Protein AF-C5DH75-F1 (afdb_monomer_lite)

Radius of gyration: 37.85 Å; chains: 1; bounding box: 83×48×100 Å

Structure (mmCIF, N/CA/C/O backbone):
data_AF-C5DH75-F1
#
_entry.id   AF-C5DH75-F1
#
loop_
_atom_site.group_PDB
_atom_site.id
_atom_site.type_symbol
_atom_site.label_atom_id
_atom_site.label_alt_id
_atom_site.label_comp_id
_atom_site.label_asym_id
_atom_site.label_entity_id
_atom_site.label_seq_id
_atom_site.pdbx_PDB_ins_code
_atom_site.Cartn_x
_atom_site.Cartn_y
_atom_site.Cartn_z
_atom_site.occupancy
_atom_site.B_iso_or_equiv
_atom_site.auth_seq_id
_atom_site.auth_comp_id
_atom_site.auth_asym_id
_atom_site.auth_atom_id
_atom_site.pdbx_PDB_model_num
ATOM 1 N N . MET A 1 1 ? 4.289 -14.983 25.975 1.00 60.94 1 MET A N 1
ATOM 2 C CA . MET A 1 1 ? 3.016 -14.342 26.390 1.00 60.94 1 MET A CA 1
ATOM 3 C C . MET A 1 1 ? 2.528 -13.336 25.358 1.00 60.94 1 MET A C 1
ATOM 5 O O . MET A 1 1 ? 1.334 -13.314 25.105 1.00 60.94 1 MET A O 1
ATOM 9 N N . GLU A 1 2 ? 3.420 -12.570 24.725 1.00 74.69 2 GLU A N 1
ATOM 10 C CA . GLU A 1 2 ? 3.055 -11.597 23.682 1.00 74.69 2 GLU A CA 1
ATOM 11 C C . GLU A 1 2 ? 2.407 -12.233 22.441 1.00 74.69 2 GLU A C 1
ATOM 13 O O . GLU A 1 2 ? 1.373 -11.744 22.007 1.00 74.69 2 GLU A O 1
ATOM 18 N N . SER A 1 3 ? 2.890 -13.384 21.958 1.00 81.88 3 SER A N 1
ATOM 19 C CA . SER A 1 3 ? 2.272 -14.085 20.813 1.00 81.88 3 SER A CA 1
ATOM 20 C C . SER A 1 3 ? 0.825 -14.516 21.083 1.00 81.88 3 SER A C 1
ATOM 22 O O . SER A 1 3 ? -0.046 -14.368 20.239 1.00 81.88 3 SER A O 1
ATOM 24 N N . ARG A 1 4 ? 0.528 -14.965 22.311 1.00 89.88 4 ARG A N 1
ATOM 25 C CA . ARG A 1 4 ? -0.840 -15.336 22.709 1.00 89.88 4 ARG A CA 1
ATOM 26 C C . ARG A 1 4 ? -1.762 -14.118 22.814 1.00 89.88 4 ARG A C 1
ATOM 28 O O . ARG A 1 4 ? -2.959 -14.245 22.580 1.00 89.88 4 ARG A O 1
ATOM 35 N N . LEU A 1 5 ? -1.223 -12.958 23.199 1.00 86.69 5 LEU A N 1
ATOM 36 C CA . LEU A 1 5 ? -1.972 -11.701 23.189 1.00 86.69 5 LEU A CA 1
ATOM 37 C C . LEU A 1 5 ? -2.270 -11.262 21.754 1.00 86.69 5 LEU A C 1
ATOM 39 O O . LEU A 1 5 ? -3.411 -10.914 21.487 1.00 86.69 5 LEU A O 1
ATOM 43 N N . GLN A 1 6 ? -1.303 -11.363 20.840 1.00 87.31 6 GLN A N 1
ATOM 44 C CA . GLN A 1 6 ? -1.505 -11.060 19.418 1.00 87.31 6 GLN A CA 1
ATOM 45 C C . GLN A 1 6 ? -2.570 -11.959 18.783 1.00 87.31 6 GLN A C 1
ATOM 47 O O . GLN A 1 6 ? -3.508 -11.453 18.182 1.00 87.31 6 GLN A O 1
ATOM 52 N N . GLU A 1 7 ? -2.513 -13.274 19.006 1.00 92.81 7 GLU A N 1
ATOM 53 C CA . GLU A 1 7 ? -3.544 -14.198 18.508 1.00 92.81 7 GLU A CA 1
ATOM 54 C C . GLU A 1 7 ? -4.946 -13.857 19.042 1.00 92.81 7 GLU A C 1
ATOM 56 O O . GLU A 1 7 ? -5.952 -14.003 18.345 1.00 92.81 7 GLU A O 1
ATOM 61 N N . LEU A 1 8 ? -5.038 -13.420 20.302 1.00 94.25 8 LEU A N 1
ATOM 62 C CA . LEU A 1 8 ? -6.311 -13.024 20.899 1.00 94.25 8 LEU A CA 1
ATOM 63 C C . LEU A 1 8 ? -6.799 -11.678 20.347 1.00 94.25 8 LEU A C 1
ATOM 65 O O . LEU A 1 8 ? -7.995 -11.524 20.108 1.00 94.25 8 LEU A O 1
ATOM 69 N N . GLU A 1 9 ? -5.886 -10.730 20.128 1.00 89.50 9 GLU A N 1
ATOM 70 C CA . GLU A 1 9 ? -6.146 -9.442 19.477 1.00 89.50 9 GLU A CA 1
ATOM 71 C C . GLU A 1 9 ? -6.671 -9.669 18.048 1.00 89.50 9 GLU A C 1
ATOM 73 O O . GLU A 1 9 ? -7.717 -9.129 17.690 1.00 89.50 9 GLU A O 1
ATOM 78 N N . GLU A 1 10 ? -6.039 -10.547 17.269 1.00 92.44 10 GLU A N 1
ATOM 79 C CA . GLU A 1 10 ? -6.476 -10.922 15.918 1.00 92.44 10 GLU A CA 1
ATOM 80 C C . GLU A 1 10 ? -7.874 -11.546 15.913 1.00 92.44 10 GLU A C 1
ATOM 82 O O . GLU A 1 10 ? -8.752 -11.116 15.159 1.00 92.44 10 GLU A O 1
ATOM 87 N N . ARG A 1 11 ? -8.125 -12.518 16.802 1.00 94.81 11 ARG A N 1
ATOM 88 C CA . ARG A 1 11 ? -9.455 -13.131 16.944 1.00 94.81 11 ARG A CA 1
ATOM 89 C C . ARG A 1 11 ? -10.508 -12.102 17.332 1.00 94.81 11 ARG A C 1
ATOM 91 O O . ARG A 1 11 ? -11.602 -12.110 16.773 1.00 94.81 11 ARG A O 1
ATOM 98 N N . HIS A 1 12 ? -10.188 -11.209 18.265 1.00 93.00 12 HIS A N 1
ATOM 99 C CA . HIS A 1 12 ? -11.097 -10.148 18.683 1.00 93.00 12 HIS A CA 1
ATOM 100 C C . HIS A 1 12 ? -11.441 -9.212 17.517 1.00 93.00 12 HIS A C 1
ATOM 102 O O . HIS A 1 12 ? -12.612 -8.896 17.313 1.00 93.00 12 HIS A O 1
ATOM 108 N N . VAL A 1 13 ? -10.452 -8.810 16.715 1.00 91.19 13 VAL A N 1
ATOM 109 C CA . VAL A 1 13 ? -10.669 -7.970 15.528 1.00 91.19 13 VAL A CA 1
ATOM 110 C C . VAL A 1 13 ? -11.528 -8.694 14.486 1.00 91.19 13 VAL A C 1
ATOM 112 O O . VAL A 1 13 ? -12.428 -8.072 13.917 1.00 91.19 13 VAL A O 1
ATOM 115 N N . SER A 1 14 ? -11.312 -9.999 14.272 1.00 92.94 14 SER A N 1
ATOM 116 C CA . SER A 1 14 ? -12.132 -10.807 13.354 1.00 92.94 14 SER A CA 1
ATOM 117 C C . SER A 1 14 ? -13.596 -10.825 13.782 1.00 92.94 14 SER A C 1
ATOM 119 O O . SER A 1 14 ? -14.477 -10.427 13.020 1.00 92.94 14 SER A O 1
ATOM 121 N N . VAL A 1 15 ? -13.851 -11.195 15.040 1.00 95.19 15 VAL A N 1
ATOM 122 C CA . VAL A 1 15 ? -15.208 -11.273 15.595 1.00 95.19 15 VAL A CA 1
ATOM 123 C C . VAL A 1 15 ? -15.876 -9.899 15.597 1.00 95.19 15 VAL A C 1
ATOM 125 O O . VAL A 1 15 ? -17.056 -9.784 15.278 1.00 95.19 15 VAL A O 1
ATOM 128 N N . TYR A 1 16 ? -15.133 -8.831 15.899 1.00 92.12 16 TYR A N 1
ATOM 129 C CA . TYR A 1 16 ? -15.662 -7.468 15.853 1.00 92.12 16 TYR A CA 1
ATOM 130 C C . TYR A 1 16 ? -16.107 -7.070 14.437 1.00 92.12 16 TYR A C 1
ATOM 132 O O . TYR A 1 16 ? -17.168 -6.469 14.259 1.00 92.12 16 TYR A O 1
ATOM 140 N N . ARG A 1 17 ? -15.336 -7.444 13.410 1.00 89.75 17 ARG A N 1
ATOM 141 C CA . ARG A 1 17 ? -15.684 -7.188 12.006 1.00 89.75 17 ARG A CA 1
ATOM 142 C C . ARG A 1 17 ? -16.907 -7.989 11.557 1.00 89.75 17 ARG A C 1
ATOM 144 O O . ARG A 1 17 ? -17.770 -7.443 10.863 1.00 89.75 17 ARG A O 1
ATOM 151 N N . GLU A 1 18 ? -16.989 -9.255 11.950 1.00 92.62 18 GLU A N 1
ATOM 152 C CA . GLU A 1 18 ? -18.151 -10.113 11.695 1.00 92.62 18 GLU A CA 1
ATOM 153 C C . GLU A 1 18 ? -19.405 -9.553 12.369 1.00 92.62 18 GLU A C 1
ATOM 155 O O . GLU A 1 18 ? -20.444 -9.420 11.727 1.00 92.62 18 GLU A O 1
ATOM 160 N N . LEU A 1 19 ? -19.290 -9.114 13.625 1.00 93.56 19 LEU A N 1
ATOM 161 C CA . LEU A 1 19 ? -20.385 -8.501 14.368 1.00 93.56 19 LEU A CA 1
ATOM 162 C C . LEU A 1 19 ? -20.905 -7.230 13.687 1.00 93.56 19 LEU A C 1
ATOM 164 O O . LEU A 1 19 ? -22.113 -7.085 13.518 1.00 93.56 19 LEU A O 1
ATOM 168 N N . LEU A 1 20 ? -20.019 -6.318 13.269 1.00 90.38 20 LEU A N 1
ATOM 169 C CA . LEU A 1 20 ? -20.429 -5.110 12.537 1.00 90.38 20 LEU A CA 1
ATOM 170 C C . LEU A 1 20 ? -21.158 -5.451 11.234 1.00 90.38 20 LEU A C 1
ATOM 172 O O . LEU A 1 20 ? -22.111 -4.774 10.857 1.00 90.38 20 LEU A O 1
ATOM 176 N N . THR A 1 21 ? -20.725 -6.519 10.569 1.00 90.38 21 THR A N 1
ATOM 177 C CA . THR A 1 21 ? -21.338 -6.985 9.326 1.00 90.38 21 THR A CA 1
ATOM 178 C C . THR A 1 21 ? -22.736 -7.539 9.566 1.00 90.38 21 THR A C 1
ATOM 180 O O . THR A 1 21 ? -23.691 -7.059 8.957 1.00 90.38 21 THR A O 1
ATOM 183 N N . ALA A 1 22 ? -22.874 -8.444 10.533 1.00 91.19 22 ALA A N 1
ATOM 184 C CA . ALA A 1 22 ? -24.157 -9.018 10.914 1.00 91.19 22 ALA A CA 1
ATOM 185 C C . ALA A 1 22 ? -25.149 -7.958 11.426 1.00 91.19 22 ALA A C 1
ATOM 187 O O . ALA A 1 22 ? -26.343 -8.040 11.147 1.00 91.19 22 ALA A O 1
ATOM 188 N N . LEU A 1 23 ? -24.677 -6.940 12.157 1.00 90.00 23 LEU A N 1
ATOM 189 C CA . LEU A 1 23 ? -25.526 -5.847 12.643 1.00 90.00 23 LEU A CA 1
ATOM 190 C C . LEU A 1 23 ? -26.058 -4.971 11.507 1.00 90.00 23 LEU A C 1
ATOM 192 O O . LEU A 1 23 ? -27.236 -4.610 11.523 1.00 90.00 23 LEU A O 1
ATOM 196 N N . ASP A 1 24 ? -25.216 -4.637 10.530 1.00 87.88 24 ASP A N 1
ATOM 197 C CA . ASP A 1 24 ? -25.643 -3.881 9.353 1.00 87.88 24 ASP A CA 1
ATOM 198 C C . ASP A 1 24 ? -26.663 -4.677 8.526 1.00 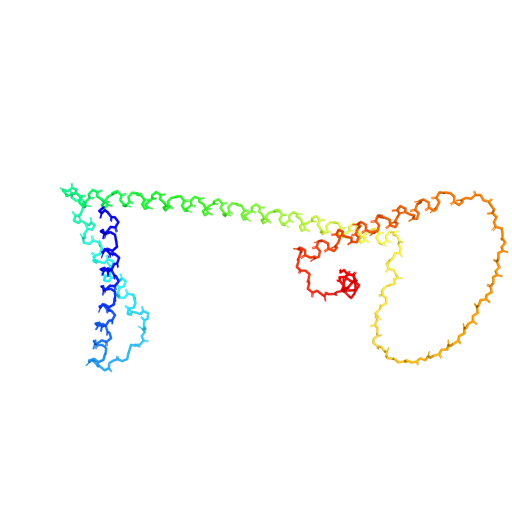87.88 24 ASP A C 1
ATOM 200 O O . ASP A 1 24 ? -27.698 -4.133 8.144 1.00 87.88 24 ASP A O 1
ATOM 204 N N . GLU A 1 25 ? -26.420 -5.970 8.298 1.00 88.38 25 GLU A N 1
ATOM 205 C CA . GLU A 1 25 ? -27.351 -6.858 7.590 1.00 88.38 25 GLU A CA 1
ATOM 206 C C . GLU A 1 25 ? -28.687 -6.980 8.326 1.00 88.38 25 GLU A C 1
ATOM 208 O O . GLU A 1 25 ? -29.752 -6.802 7.732 1.00 88.38 25 GLU A O 1
ATOM 213 N N . LEU A 1 26 ? -28.652 -7.200 9.641 1.00 91.00 26 LEU A N 1
ATOM 214 C CA . LEU A 1 26 ? -29.852 -7.284 10.468 1.00 91.00 26 LEU A CA 1
ATOM 215 C C . LEU A 1 26 ? -30.634 -5.967 10.462 1.00 91.00 26 LEU A C 1
ATOM 217 O O . LEU A 1 26 ? -31.866 -5.981 10.432 1.00 91.00 26 LEU A O 1
ATOM 221 N N . TYR A 1 27 ? -29.946 -4.824 10.473 1.00 88.69 27 TYR A N 1
ATOM 222 C CA . TYR A 1 27 ? -30.587 -3.516 10.373 1.00 88.69 27 TYR A CA 1
ATOM 223 C C . TYR A 1 27 ? -31.293 -3.331 9.025 1.00 88.69 27 TYR A C 1
ATOM 225 O O . TYR A 1 27 ? -32.450 -2.902 8.999 1.00 88.69 27 TYR A O 1
ATOM 233 N N . LEU A 1 28 ? -30.626 -3.686 7.923 1.00 88.88 28 LEU A N 1
ATOM 234 C CA . LEU A 1 28 ? -31.180 -3.602 6.570 1.00 88.88 28 LEU A CA 1
ATOM 235 C C . LEU A 1 28 ? -32.398 -4.517 6.410 1.00 88.88 28 LEU A C 1
ATOM 237 O O . LEU A 1 28 ? -33.458 -4.055 5.984 1.00 88.88 28 LEU A O 1
ATOM 241 N N . LEU A 1 29 ? -32.290 -5.768 6.868 1.00 88.69 29 LEU A N 1
ATOM 242 C CA . LEU A 1 29 ? -33.394 -6.730 6.887 1.00 88.69 29 LEU A CA 1
ATOM 243 C C . LEU A 1 29 ? -34.573 -6.222 7.720 1.00 88.69 29 LEU A C 1
ATOM 245 O O . LEU A 1 29 ? -35.717 -6.269 7.274 1.00 88.69 29 LEU A O 1
ATOM 249 N N . ARG A 1 30 ? -34.307 -5.673 8.911 1.00 91.12 30 ARG A N 1
ATOM 250 C CA . ARG A 1 30 ? -35.348 -5.131 9.795 1.00 91.12 30 ARG A CA 1
ATOM 251 C C . ARG A 1 30 ? -36.063 -3.925 9.189 1.00 91.12 30 ARG A C 1
ATOM 253 O O . ARG A 1 30 ? -37.240 -3.713 9.473 1.00 91.12 30 ARG A O 1
ATOM 260 N N . LYS A 1 31 ? -35.355 -3.095 8.424 1.00 87.50 31 LYS A N 1
ATOM 261 C CA . LYS A 1 31 ? -35.922 -1.903 7.783 1.00 87.50 31 LYS A CA 1
ATOM 262 C C . LYS A 1 31 ? -36.516 -2.182 6.404 1.00 87.50 31 LYS A C 1
ATOM 264 O O . LYS A 1 31 ? -37.200 -1.306 5.886 1.00 87.50 31 LYS A O 1
ATOM 269 N N . GLY A 1 32 ? -36.291 -3.370 5.841 1.00 80.94 32 GLY A N 1
ATOM 270 C CA . GLY A 1 32 ? -36.720 -3.713 4.485 1.00 80.94 32 GLY A CA 1
ATOM 271 C C . GLY A 1 32 ? -36.047 -2.851 3.414 1.00 80.94 32 GLY A C 1
ATOM 272 O O . GLY A 1 32 ? -36.603 -2.685 2.333 1.00 80.94 32 GLY A O 1
ATOM 273 N N . ILE A 1 33 ? -34.887 -2.264 3.725 1.00 82.25 33 ILE A N 1
ATOM 274 C CA . ILE A 1 33 ? -34.141 -1.391 2.817 1.00 82.25 33 ILE A CA 1
ATOM 275 C C . ILE A 1 33 ? -33.101 -2.253 2.113 1.00 82.25 33 ILE A C 1
ATOM 277 O O . ILE A 1 33 ? -32.271 -2.881 2.770 1.00 82.25 33 ILE A O 1
ATOM 281 N N . GLN A 1 34 ? -33.136 -2.269 0.783 1.00 74.75 34 GLN A N 1
ATOM 282 C CA . GLN A 1 34 ? -32.027 -2.799 -0.000 1.00 74.75 34 GLN A CA 1
ATOM 283 C C . GLN A 1 34 ? -30.894 -1.770 0.017 1.00 74.75 34 GLN A C 1
ATOM 285 O O . GLN A 1 34 ? -31.165 -0.583 -0.185 1.00 74.75 34 GLN A O 1
ATOM 290 N N . PRO A 1 35 ? -29.647 -2.175 0.298 1.00 71.12 35 PRO A N 1
ATOM 291 C CA . PRO A 1 35 ? -28.533 -1.247 0.242 1.00 71.12 35 PRO A CA 1
ATOM 292 C C . PRO A 1 35 ? -28.389 -0.735 -1.195 1.00 71.12 35 PRO A C 1
ATOM 294 O O . PRO A 1 35 ? -28.150 -1.517 -2.108 1.00 71.12 35 PRO A O 1
ATOM 297 N N . GLU A 1 36 ? -28.545 0.576 -1.390 1.00 69.12 36 GLU A N 1
ATOM 298 C CA . GLU A 1 36 ? -28.295 1.218 -2.689 1.00 69.12 36 GLU A CA 1
ATOM 299 C C . GLU A 1 36 ? -26.821 1.076 -3.098 1.00 69.12 36 GLU A C 1
ATOM 301 O O . GLU A 1 36 ? -26.521 0.963 -4.282 1.00 69.12 36 GLU A O 1
ATOM 306 N N . ASP A 1 37 ? -25.914 1.035 -2.112 1.00 76.50 37 ASP A N 1
ATOM 307 C CA . ASP A 1 37 ? -24.474 0.946 -2.331 1.00 76.50 37 ASP A CA 1
ATOM 308 C C . ASP A 1 37 ? -23.773 0.176 -1.195 1.00 76.50 37 ASP A C 1
ATOM 310 O O . ASP A 1 37 ? -23.681 0.629 -0.047 1.00 76.50 37 ASP A O 1
ATOM 314 N N . GLU A 1 38 ? -23.239 -1.006 -1.506 1.00 81.56 38 GLU A N 1
ATOM 315 C CA . GLU A 1 38 ? -22.483 -1.830 -0.551 1.00 81.56 38 GLU A CA 1
ATOM 316 C C . GLU A 1 38 ? -21.159 -1.158 -0.144 1.00 81.56 38 GLU A C 1
ATOM 318 O O . GLU A 1 38 ? -20.668 -1.295 0.981 1.00 81.56 38 GLU A O 1
ATOM 323 N N . THR A 1 39 ? -20.621 -0.326 -1.035 1.00 84.62 39 THR A N 1
ATOM 324 C CA . THR A 1 39 ? -19.410 0.462 -0.807 1.00 84.62 39 THR A CA 1
ATOM 325 C C . THR A 1 39 ? -19.566 1.434 0.368 1.00 84.62 39 THR A C 1
ATOM 327 O O . THR A 1 39 ? -18.647 1.569 1.180 1.00 84.62 39 THR A O 1
ATOM 330 N N . LEU A 1 40 ? -20.745 2.045 0.540 1.00 85.69 40 LEU A N 1
ATOM 331 C CA . LEU A 1 40 ? -21.033 2.967 1.643 1.00 85.69 40 LEU A CA 1
ATOM 332 C C . LEU A 1 40 ? -21.081 2.258 3.000 1.00 85.69 40 LEU A C 1
ATOM 334 O O . LEU A 1 40 ? -20.647 2.825 4.007 1.00 85.69 40 LEU A O 1
ATOM 338 N N . LEU A 1 41 ? -21.558 1.010 3.044 1.00 86.12 41 LEU A N 1
ATOM 339 C CA . LEU A 1 41 ? -21.513 0.184 4.256 1.00 86.12 41 LEU A CA 1
ATOM 340 C C . LEU A 1 41 ? -20.066 -0.102 4.653 1.00 86.12 41 LEU A C 1
ATOM 342 O O . LEU A 1 41 ? -19.688 0.082 5.811 1.00 86.12 41 LEU A O 1
ATOM 346 N N . VAL A 1 42 ? -19.227 -0.470 3.684 1.00 88.25 42 VAL A N 1
ATOM 347 C CA . VAL A 1 42 ? -17.800 -0.705 3.928 1.00 88.25 42 VAL A CA 1
ATOM 348 C C . VAL A 1 42 ? -17.106 0.574 4.403 1.00 88.25 42 VAL A C 1
ATOM 350 O O . VAL A 1 42 ? -16.333 0.522 5.361 1.00 88.25 42 VAL A O 1
ATOM 353 N N . VAL A 1 43 ? -17.393 1.729 3.793 1.00 89.94 43 VAL A N 1
ATOM 354 C CA . VAL A 1 43 ? -16.843 3.027 4.225 1.00 89.94 43 VAL A CA 1
ATOM 355 C C . VAL A 1 43 ? -17.277 3.362 5.652 1.00 89.94 43 VAL A C 1
ATOM 357 O O . VAL A 1 43 ? -16.437 3.737 6.468 1.00 89.94 43 VAL A O 1
ATOM 360 N N . ARG A 1 44 ? -18.552 3.160 6.000 1.00 88.69 44 ARG A N 1
ATOM 361 C CA . ARG A 1 44 ? -19.052 3.369 7.366 1.00 88.69 44 ARG A CA 1
ATOM 362 C C . ARG A 1 44 ? -18.335 2.476 8.377 1.00 88.69 44 ARG A C 1
ATOM 364 O O . ARG A 1 44 ? -17.875 2.979 9.398 1.00 88.69 44 ARG A O 1
ATOM 371 N N . ARG A 1 45 ? -18.188 1.177 8.088 1.00 89.19 45 ARG A N 1
ATOM 372 C CA . ARG A 1 45 ? -17.460 0.239 8.963 1.00 89.19 45 ARG A CA 1
ATOM 373 C C . ARG A 1 45 ? -16.003 0.660 9.141 1.00 89.19 45 ARG A C 1
ATOM 375 O O . ARG A 1 45 ? -15.490 0.625 10.257 1.00 89.19 45 ARG A O 1
ATOM 382 N N . LYS A 1 46 ? -15.349 1.112 8.065 1.00 89.81 46 LYS A N 1
ATOM 383 C CA . LYS A 1 46 ? -13.982 1.655 8.121 1.00 89.81 46 LYS A CA 1
ATOM 384 C C . LYS A 1 46 ? -13.901 2.904 9.001 1.00 89.81 46 LYS A C 1
ATOM 386 O O . LYS A 1 46 ? -13.013 2.970 9.841 1.00 89.81 46 LYS A O 1
ATOM 391 N N . LEU A 1 47 ? -14.837 3.844 8.862 1.00 90.94 47 LEU A N 1
ATOM 392 C CA . LEU A 1 47 ? -14.900 5.054 9.693 1.00 90.94 47 LEU A CA 1
ATOM 393 C C . LEU A 1 47 ? -15.156 4.732 11.169 1.00 90.94 47 LEU A C 1
ATOM 395 O O . LEU A 1 47 ? -14.527 5.306 12.057 1.00 90.94 47 LEU A O 1
ATOM 399 N N . GLN A 1 48 ? -16.051 3.787 11.452 1.00 89.88 48 GLN A N 1
ATOM 400 C CA . GLN A 1 48 ? -16.299 3.337 12.818 1.00 89.88 48 GLN A CA 1
ATOM 401 C C . GLN A 1 48 ? -15.041 2.702 13.413 1.00 89.88 48 GLN A C 1
ATOM 403 O O . GLN A 1 48 ? -14.644 3.059 14.519 1.00 89.88 48 GLN A O 1
ATOM 408 N N . SER A 1 49 ? -14.368 1.834 12.653 1.00 88.44 49 SER A N 1
ATOM 409 C CA . SER A 1 49 ? -13.096 1.244 13.066 1.00 88.44 49 SER A CA 1
ATOM 410 C C . SER A 1 49 ? -12.034 2.319 13.321 1.00 88.44 49 SER A C 1
ATOM 412 O O . SER A 1 49 ? -11.424 2.318 14.391 1.00 88.44 49 SER A O 1
ATOM 414 N N . SER A 1 50 ? -11.874 3.299 12.424 1.00 90.19 50 SER A N 1
ATOM 415 C CA . SER A 1 50 ? -10.897 4.376 12.614 1.00 90.19 50 SER A CA 1
ATOM 416 C C . SER A 1 50 ? -11.180 5.189 13.877 1.00 90.19 50 SER A C 1
ATOM 418 O O . SER A 1 50 ? -10.259 5.457 14.638 1.00 90.19 50 SER A O 1
ATOM 420 N N . LEU A 1 51 ? -12.446 5.516 14.161 1.00 87.88 51 LEU A N 1
ATOM 421 C CA . LEU A 1 51 ? -12.829 6.227 15.387 1.00 87.88 51 LEU A CA 1
ATOM 422 C C . LEU A 1 51 ? -12.589 5.391 16.653 1.00 87.88 51 LEU A C 1
ATOM 424 O O . LEU A 1 51 ? -12.144 5.913 17.674 1.00 87.88 51 LEU A O 1
ATOM 428 N N . THR A 1 52 ? -12.847 4.083 16.598 1.00 87.69 52 THR A N 1
ATOM 429 C CA . THR A 1 52 ? -12.567 3.192 17.734 1.00 87.69 52 THR A CA 1
ATOM 430 C C . THR A 1 52 ? -11.077 3.000 17.989 1.00 87.69 52 THR A C 1
ATOM 432 O O . THR A 1 52 ? -10.706 2.738 19.127 1.00 87.69 52 THR A O 1
ATOM 435 N N . MET A 1 53 ? -10.227 3.163 16.970 1.00 86.69 53 MET A N 1
ATOM 436 C CA . MET A 1 53 ? -8.770 3.072 17.099 1.00 86.69 53 MET A CA 1
ATOM 437 C C . MET A 1 53 ? -8.136 4.399 17.540 1.00 86.69 53 MET A C 1
ATOM 439 O O . MET A 1 53 ? -7.153 4.392 18.280 1.00 86.69 53 MET A O 1
ATOM 443 N N . THR A 1 54 ? -8.706 5.551 17.172 1.00 86.94 54 THR A N 1
ATOM 444 C CA . THR A 1 54 ? -8.180 6.856 17.611 1.00 86.94 54 THR A CA 1
ATOM 445 C C . THR A 1 54 ? -8.403 7.111 19.099 1.00 86.94 54 THR A C 1
ATOM 447 O O . THR A 1 54 ? -7.553 7.724 19.741 1.00 86.94 54 THR A O 1
ATOM 450 N N . ALA A 1 55 ? -9.495 6.616 19.686 1.00 84.81 55 ALA A N 1
ATOM 451 C CA . ALA A 1 55 ? -9.763 6.749 21.119 1.00 84.81 55 ALA A CA 1
ATOM 452 C C . ALA A 1 55 ? -8.647 6.165 22.024 1.00 84.81 55 ALA A C 1
ATOM 454 O O . ALA A 1 55 ? -8.135 6.899 22.878 1.00 84.81 55 ALA A O 1
ATOM 455 N N . PRO A 1 56 ? -8.209 4.900 21.856 1.00 82.38 56 PRO A N 1
ATOM 456 C CA . PRO A 1 56 ? -7.089 4.354 22.611 1.00 82.38 56 PRO A CA 1
ATOM 457 C C . PRO A 1 56 ? -5.756 5.011 22.242 1.00 82.38 56 PRO A C 1
ATOM 459 O O . PRO A 1 56 ? -4.950 5.206 23.143 1.00 82.38 56 PRO A O 1
ATOM 462 N N . MET A 1 57 ? -5.533 5.435 20.989 1.00 82.38 57 MET A N 1
ATOM 463 C CA . MET A 1 57 ? -4.336 6.220 20.639 1.00 82.38 57 MET A CA 1
ATOM 464 C C . MET A 1 57 ? -4.266 7.523 21.443 1.00 82.38 57 MET A C 1
ATOM 466 O O . MET A 1 57 ? -3.259 7.774 22.098 1.00 82.38 57 MET A O 1
ATOM 470 N N . MET A 1 58 ? -5.346 8.313 21.476 1.00 83.50 58 MET A N 1
ATOM 471 C CA . MET A 1 58 ? -5.414 9.551 22.266 1.00 83.50 58 MET A CA 1
ATOM 472 C C . MET A 1 58 ? -5.238 9.290 23.766 1.00 83.50 58 MET A C 1
ATOM 474 O O . MET A 1 58 ? -4.570 10.057 24.458 1.00 83.50 58 MET A O 1
ATOM 478 N N . SER A 1 59 ? -5.813 8.201 24.282 1.00 80.31 59 SER A N 1
ATOM 479 C CA . SER A 1 59 ? -5.663 7.820 25.690 1.00 80.31 59 SER A CA 1
ATOM 480 C 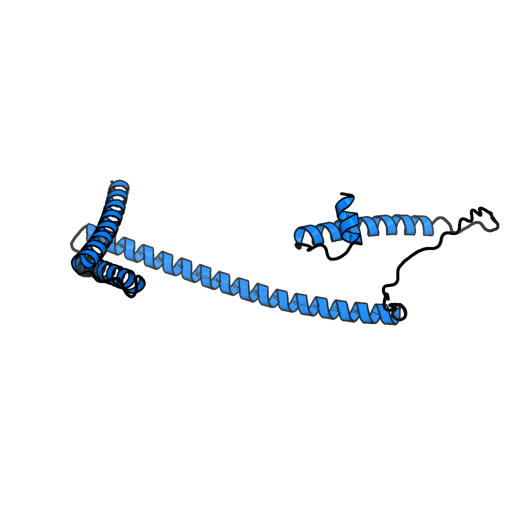C . SER A 1 59 ? -4.217 7.437 26.029 1.00 80.31 59 SER A C 1
ATOM 482 O O . SER A 1 59 ? -3.679 7.881 27.048 1.00 80.31 59 SER A O 1
ATOM 484 N N . ALA A 1 60 ? -3.567 6.694 25.132 1.00 78.25 60 ALA A N 1
ATOM 485 C CA . ALA A 1 60 ? -2.205 6.205 25.282 1.00 78.25 60 ALA A CA 1
ATOM 486 C C . ALA A 1 60 ? -1.129 7.288 25.127 1.00 78.25 60 ALA A C 1
ATOM 488 O O . ALA A 1 60 ? -0.025 7.131 25.650 1.00 78.25 60 ALA A O 1
ATOM 489 N N . MET A 1 61 ? -1.442 8.430 24.502 1.00 74.06 61 MET A N 1
ATOM 490 C CA . MET A 1 61 ? -0.540 9.593 24.476 1.00 74.06 61 MET A CA 1
ATOM 491 C C . MET A 1 61 ? -0.191 10.112 25.880 1.00 74.06 61 MET A C 1
ATOM 493 O O . MET A 1 61 ? 0.814 10.798 26.048 1.00 74.06 61 MET A O 1
ATOM 497 N N . ASN A 1 62 ? -0.970 9.754 26.907 1.00 76.25 62 ASN A N 1
ATOM 498 C CA . ASN A 1 62 ? -0.673 10.116 28.291 1.00 76.25 62 ASN A CA 1
ATOM 499 C C . ASN A 1 62 ? 0.502 9.321 28.896 1.00 76.25 62 ASN A C 1
ATOM 501 O O . ASN A 1 62 ? 1.023 9.733 29.932 1.00 76.25 62 ASN A O 1
ATOM 505 N N . GLY A 1 63 ? 0.922 8.203 28.283 1.00 69.81 63 GLY A N 1
ATOM 506 C CA . GLY A 1 63 ? 2.148 7.466 28.625 1.00 69.81 63 GLY A CA 1
ATOM 507 C C . GLY A 1 63 ? 2.184 6.836 30.024 1.00 69.81 63 GLY A C 1
ATOM 508 O O . GLY A 1 63 ? 3.267 6.544 30.539 1.00 69.81 63 GLY A O 1
ATOM 509 N N . LYS A 1 64 ? 1.026 6.650 30.666 1.00 78.06 64 LYS A N 1
ATOM 510 C CA . LYS A 1 64 ? 0.934 6.248 32.080 1.00 78.06 64 LYS A CA 1
ATOM 511 C C . LYS A 1 64 ? 0.985 4.734 32.266 1.00 78.06 64 LYS A C 1
ATOM 513 O O . LYS A 1 64 ? 1.426 4.275 33.318 1.00 78.06 64 LYS A O 1
ATOM 518 N N . THR A 1 65 ? 0.557 3.954 31.275 1.00 84.69 65 THR A N 1
ATOM 519 C CA . THR A 1 65 ? 0.435 2.495 31.388 1.00 84.69 65 THR A CA 1
ATOM 520 C C . THR A 1 65 ? 1.496 1.736 30.582 1.00 84.69 65 THR A C 1
ATOM 522 O O . THR A 1 65 ? 2.130 2.261 29.667 1.00 84.69 65 THR A O 1
ATOM 525 N N . ALA A 1 66 ? 1.714 0.461 30.924 1.00 83.12 66 ALA A N 1
ATOM 526 C CA . ALA A 1 66 ? 2.611 -0.420 30.168 1.00 83.12 66 ALA A CA 1
ATOM 527 C C . ALA A 1 66 ? 2.108 -0.685 28.732 1.00 83.12 66 ALA A C 1
ATOM 529 O O . ALA A 1 66 ? 2.917 -0.852 27.820 1.00 83.12 66 ALA A O 1
ATOM 530 N N . LEU A 1 67 ? 0.786 -0.665 28.526 1.00 83.06 67 LEU A N 1
ATOM 531 C CA . LEU A 1 67 ? 0.149 -0.761 27.209 1.00 83.06 67 LEU A CA 1
ATOM 532 C C . LEU A 1 67 ? 0.428 0.480 26.355 1.00 83.06 67 LEU A C 1
ATOM 534 O O . LEU A 1 67 ? 0.749 0.336 25.179 1.00 83.06 67 LEU A O 1
ATOM 538 N N . ASP A 1 68 ? 0.430 1.674 26.951 1.00 84.62 68 ASP A N 1
ATOM 539 C CA . ASP A 1 68 ? 0.768 2.920 26.247 1.00 84.62 68 ASP A CA 1
ATOM 540 C C . ASP A 1 68 ? 2.204 2.882 25.700 1.00 84.62 68 ASP A C 1
ATOM 542 O O . ASP A 1 68 ? 2.485 3.294 24.572 1.00 84.62 68 ASP A O 1
ATOM 546 N N . LYS A 1 69 ? 3.132 2.317 26.482 1.00 85.81 69 LYS A N 1
ATOM 547 C CA . LYS A 1 69 ? 4.525 2.108 26.057 1.00 85.81 69 LYS A CA 1
ATOM 548 C C . LYS A 1 69 ? 4.637 1.086 24.921 1.00 85.81 69 LYS A C 1
ATOM 550 O O . LYS A 1 69 ? 5.476 1.256 24.039 1.00 85.81 69 LYS A O 1
ATOM 555 N N . ARG A 1 70 ? 3.800 0.038 24.919 1.00 87.19 70 ARG A N 1
ATOM 556 C CA . ARG A 1 70 ? 3.724 -0.936 23.813 1.00 87.19 70 ARG A CA 1
ATOM 557 C C . ARG A 1 70 ? 3.180 -0.272 22.547 1.00 87.19 70 ARG A C 1
ATOM 559 O O . ARG A 1 70 ? 3.783 -0.430 21.493 1.00 87.19 70 ARG A O 1
ATOM 566 N N . LEU A 1 71 ? 2.108 0.515 22.656 1.00 87.38 71 LEU A N 1
ATOM 567 C CA . LEU A 1 71 ? 1.516 1.212 21.514 1.00 87.38 71 LEU A CA 1
ATOM 568 C C . LEU A 1 71 ? 2.482 2.233 20.904 1.00 87.38 71 LEU A C 1
ATOM 570 O O . LEU A 1 71 ? 2.677 2.244 19.696 1.00 87.38 71 LEU A O 1
ATOM 574 N N . THR A 1 72 ? 3.136 3.053 21.727 1.00 85.94 72 THR A N 1
ATOM 575 C CA . THR A 1 72 ? 4.115 4.040 21.236 1.00 85.94 72 THR A CA 1
ATOM 576 C C . THR A 1 72 ? 5.330 3.391 20.576 1.00 85.94 72 THR A C 1
ATOM 578 O O . THR A 1 72 ? 5.852 3.943 19.611 1.00 85.94 72 THR A O 1
ATOM 581 N N . ARG A 1 73 ? 5.769 2.215 21.047 1.00 89.81 73 ARG A N 1
ATOM 582 C CA . ARG A 1 73 ? 6.805 1.423 20.370 1.00 89.81 73 ARG A CA 1
ATOM 583 C C . ARG A 1 73 ? 6.329 0.937 19.000 1.00 89.81 73 ARG A C 1
ATOM 585 O O . ARG A 1 73 ? 7.015 1.199 18.023 1.00 89.81 73 ARG A O 1
ATOM 592 N N . LEU A 1 74 ? 5.151 0.312 18.934 1.00 89.06 74 LEU A N 1
ATOM 593 C CA . LEU A 1 74 ? 4.572 -0.176 17.677 1.00 89.06 74 LEU A CA 1
ATOM 594 C C . LEU A 1 74 ? 4.346 0.956 16.667 1.00 89.06 74 LEU A C 1
ATOM 596 O O . LEU A 1 74 ? 4.574 0.772 15.481 1.00 89.06 74 LEU A O 1
ATOM 600 N N . MET A 1 75 ? 3.935 2.143 17.124 1.00 87.50 75 MET A N 1
ATOM 601 C CA . MET A 1 75 ? 3.791 3.307 16.246 1.00 87.50 75 MET A CA 1
ATOM 602 C C . MET A 1 75 ? 5.127 3.748 15.644 1.00 87.50 75 MET A C 1
ATOM 604 O O . MET A 1 75 ? 5.174 4.071 14.463 1.00 87.50 75 MET A O 1
ATOM 608 N N . LYS A 1 76 ? 6.209 3.761 16.433 1.00 90.38 76 LYS A N 1
ATOM 609 C CA . LYS A 1 76 ? 7.547 4.100 15.925 1.00 90.38 76 LYS A CA 1
ATOM 610 C C . LYS A 1 76 ? 8.043 3.071 14.919 1.00 90.38 76 LYS A C 1
ATOM 612 O O . LYS A 1 76 ? 8.441 3.460 13.833 1.00 90.38 76 LYS A O 1
ATOM 617 N N . GLU A 1 77 ? 7.937 1.791 15.261 1.00 93.50 77 GLU A N 1
ATOM 618 C CA . GLU A 1 77 ? 8.322 0.685 14.382 1.00 93.50 77 GLU A CA 1
ATOM 619 C C . GLU A 1 77 ? 7.550 0.729 13.055 1.00 93.50 77 GLU A C 1
ATOM 621 O O . GLU A 1 77 ? 8.143 0.602 11.991 1.00 93.50 77 GLU A O 1
ATOM 626 N N . ASN A 1 78 ? 6.243 1.006 13.092 1.00 91.81 78 ASN A N 1
ATOM 627 C CA . ASN A 1 78 ? 5.444 1.148 11.876 1.00 91.81 78 ASN A CA 1
ATOM 628 C C . ASN A 1 78 ? 5.908 2.334 11.010 1.00 91.81 78 ASN A C 1
ATOM 630 O O . ASN A 1 78 ? 6.064 2.195 9.804 1.00 91.81 78 ASN A O 1
ATOM 634 N N . HIS A 1 79 ? 6.197 3.487 11.620 1.00 92.00 79 HIS A N 1
ATOM 635 C CA . HIS A 1 79 ? 6.721 4.642 10.886 1.00 92.00 79 HIS A CA 1
ATOM 636 C C . HIS A 1 79 ? 8.127 4.414 10.313 1.00 92.00 79 HIS A C 1
ATOM 638 O O . HIS A 1 79 ? 8.443 4.945 9.250 1.00 92.00 79 HIS A O 1
ATOM 644 N N . GLU A 1 80 ? 8.967 3.645 11.004 1.00 95.06 80 GLU A N 1
ATOM 645 C CA . GLU A 1 80 ? 10.285 3.237 10.512 1.00 95.06 80 GLU A CA 1
ATOM 646 C C . GLU A 1 80 ? 10.143 2.316 9.291 1.00 95.06 80 GLU A C 1
ATOM 648 O O . GLU A 1 80 ? 10.748 2.587 8.255 1.00 95.06 80 GLU A O 1
ATOM 653 N N . LEU A 1 81 ? 9.264 1.310 9.358 1.00 94.25 81 LEU A N 1
ATOM 654 C CA . LEU A 1 81 ? 8.962 0.429 8.225 1.00 94.25 81 LEU A CA 1
ATOM 655 C C . LEU A 1 81 ? 8.353 1.188 7.038 1.00 94.25 81 LEU A C 1
ATOM 657 O O . LEU A 1 81 ? 8.731 0.941 5.895 1.00 94.25 81 LEU A O 1
ATOM 661 N N . ASP A 1 82 ? 7.453 2.143 7.282 1.00 95.00 82 ASP A N 1
ATOM 662 C CA . ASP A 1 82 ? 6.899 2.999 6.227 1.00 95.00 82 ASP A CA 1
ATOM 663 C C . ASP A 1 82 ? 8.004 3.802 5.518 1.00 95.00 82 ASP A C 1
ATOM 665 O O . ASP A 1 82 ? 7.987 3.943 4.292 1.00 95.00 82 ASP A O 1
ATOM 669 N N . ALA A 1 83 ? 8.991 4.302 6.271 1.00 94.25 83 ALA A N 1
ATOM 670 C CA . ALA A 1 83 ? 10.134 5.014 5.708 1.00 94.25 83 ALA A CA 1
ATOM 671 C C . ALA A 1 83 ? 11.031 4.090 4.865 1.00 94.25 83 ALA A C 1
ATOM 673 O O . ALA A 1 83 ? 11.473 4.487 3.785 1.00 94.25 83 ALA A O 1
ATOM 674 N N . GLU A 1 84 ? 11.262 2.852 5.311 1.00 96.31 84 GLU A N 1
ATOM 675 C CA . GLU A 1 84 ? 11.994 1.839 4.538 1.00 96.31 84 GLU A CA 1
ATOM 676 C C . GLU A 1 84 ? 11.259 1.469 3.244 1.00 96.31 84 GLU A C 1
ATOM 678 O O . GLU A 1 84 ? 11.861 1.423 2.168 1.00 96.31 84 GLU A O 1
ATOM 683 N N . VAL A 1 85 ? 9.942 1.261 3.314 1.00 96.44 85 VAL A N 1
ATOM 684 C CA . VAL A 1 85 ? 9.113 0.967 2.138 1.00 96.44 85 VAL A CA 1
ATOM 685 C C . VAL A 1 85 ? 9.147 2.128 1.148 1.00 96.44 85 VAL A C 1
ATOM 687 O O . VAL A 1 85 ? 9.295 1.889 -0.053 1.00 96.44 85 VAL A O 1
ATOM 690 N N . ALA A 1 86 ? 9.058 3.371 1.624 1.00 95.25 86 ALA A N 1
ATOM 691 C CA . ALA A 1 86 ? 9.182 4.551 0.774 1.00 95.25 86 ALA A CA 1
ATOM 692 C C . ALA A 1 86 ? 10.555 4.603 0.083 1.00 95.25 86 ALA A C 1
ATOM 694 O O . ALA A 1 86 ? 10.620 4.759 -1.136 1.00 95.25 86 ALA A O 1
ATOM 695 N N . ALA A 1 87 ? 11.643 4.359 0.820 1.00 95.25 87 ALA A N 1
ATOM 696 C CA . ALA A 1 87 ? 12.991 4.316 0.255 1.00 95.25 87 ALA A CA 1
ATOM 697 C C . ALA A 1 87 ? 13.144 3.217 -0.814 1.00 95.25 87 ALA A C 1
ATOM 699 O O . ALA A 1 87 ? 13.726 3.448 -1.876 1.00 95.25 87 ALA A O 1
ATOM 700 N N . HIS A 1 88 ? 12.578 2.030 -0.583 1.00 96.25 88 HIS A N 1
ATOM 701 C CA . HIS A 1 88 ? 12.568 0.955 -1.576 1.00 96.25 88 HIS A CA 1
ATOM 702 C C . HIS A 1 88 ? 11.742 1.298 -2.821 1.00 96.25 88 HIS A C 1
ATOM 704 O O . HIS A 1 88 ? 12.113 0.913 -3.933 1.00 96.25 88 HIS A O 1
ATOM 710 N N . GLN A 1 89 ? 10.628 2.015 -2.664 1.00 96.06 89 GLN A N 1
ATOM 711 C CA . GLN A 1 89 ? 9.831 2.488 -3.794 1.00 96.06 89 GLN A CA 1
ATOM 712 C C . GLN A 1 89 ? 10.587 3.535 -4.614 1.00 96.06 89 GLN A C 1
ATOM 714 O O . GLN A 1 89 ? 10.589 3.444 -5.843 1.00 96.06 89 GLN A O 1
ATOM 719 N N . ASP A 1 90 ? 11.274 4.466 -3.959 1.00 96.88 90 ASP A N 1
ATOM 720 C CA . ASP A 1 90 ? 12.100 5.472 -4.626 1.00 96.88 90 ASP A CA 1
ATOM 721 C C . ASP A 1 90 ? 13.254 4.828 -5.400 1.00 96.88 90 ASP A C 1
ATOM 723 O O . ASP A 1 90 ? 13.473 5.149 -6.571 1.00 96.88 90 ASP A O 1
ATOM 727 N N . GLU A 1 91 ? 13.936 3.851 -4.798 1.00 97.19 91 GLU A N 1
ATOM 728 C CA . GLU A 1 91 ? 15.000 3.098 -5.463 1.00 97.19 91 GLU A CA 1
ATOM 729 C C . GLU A 1 91 ? 14.468 2.302 -6.661 1.00 97.19 91 GLU A C 1
ATOM 731 O O . GLU A 1 91 ? 15.049 2.322 -7.747 1.00 97.19 91 GLU A O 1
ATOM 736 N N . LYS A 1 92 ? 13.303 1.662 -6.519 1.00 96.88 92 LYS A N 1
ATOM 737 C CA . LYS A 1 92 ? 12.638 0.986 -7.639 1.00 96.88 92 LYS A CA 1
ATOM 738 C C . LYS A 1 92 ? 12.317 1.963 -8.770 1.00 96.88 92 LYS A C 1
ATOM 740 O O . LYS A 1 92 ? 12.516 1.630 -9.938 1.00 96.88 92 LYS A O 1
ATOM 745 N N . LEU A 1 93 ? 11.807 3.152 -8.453 1.00 96.88 93 LEU A N 1
ATOM 746 C CA . LEU A 1 93 ? 11.519 4.179 -9.454 1.00 96.88 93 LEU A CA 1
ATOM 747 C C . LEU A 1 93 ? 12.800 4.676 -10.131 1.00 96.88 93 LEU A C 1
ATOM 749 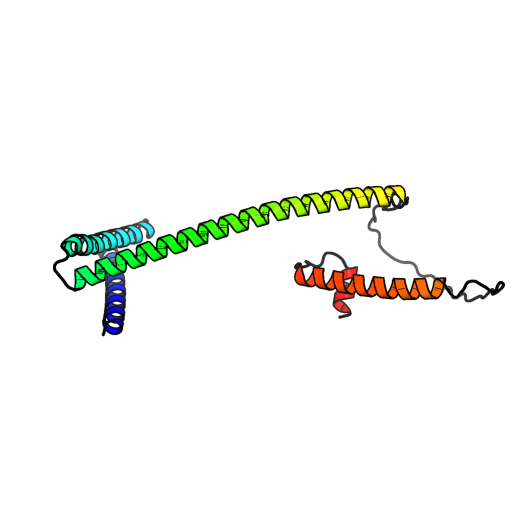O O . LEU A 1 93 ? 12.784 4.904 -11.340 1.00 96.88 93 LEU A O 1
ATOM 753 N N . ARG A 1 94 ? 13.908 4.799 -9.392 1.00 97.19 94 ARG A N 1
ATOM 754 C CA . ARG A 1 94 ? 15.228 5.127 -9.946 1.00 97.19 94 ARG A CA 1
ATOM 755 C C . ARG A 1 94 ? 15.680 4.077 -10.959 1.00 97.19 94 ARG A C 1
ATOM 757 O O . ARG A 1 94 ? 15.943 4.429 -12.106 1.00 97.19 94 ARG A O 1
ATOM 764 N N . LEU A 1 95 ? 15.668 2.801 -10.577 1.00 97.25 95 LEU A N 1
ATOM 765 C CA . LEU A 1 95 ? 16.052 1.692 -11.457 1.00 97.25 95 LEU A CA 1
ATOM 766 C C . LEU A 1 95 ? 15.153 1.590 -12.695 1.00 97.25 95 LEU A C 1
ATOM 768 O O . LEU A 1 95 ? 15.629 1.295 -13.788 1.00 97.25 95 LEU A O 1
ATOM 772 N N . LEU A 1 96 ? 13.851 1.863 -12.559 1.00 96.94 96 LEU A N 1
ATOM 773 C CA . LEU A 1 96 ? 12.936 1.892 -13.703 1.00 96.94 96 LEU A CA 1
ATOM 774 C C . LEU A 1 96 ? 13.264 3.017 -14.688 1.00 96.94 96 LEU A C 1
ATOM 776 O O . LEU A 1 96 ? 13.145 2.804 -15.894 1.00 96.94 96 LEU A O 1
ATOM 780 N N . ARG A 1 97 ? 13.681 4.191 -14.198 1.00 96.44 97 ARG A N 1
ATOM 781 C CA . ARG A 1 97 ? 14.140 5.290 -15.061 1.00 96.44 97 ARG A CA 1
ATOM 782 C C . ARG A 1 97 ? 15.424 4.907 -15.786 1.00 96.44 97 ARG A C 1
ATOM 784 O O . ARG A 1 97 ? 15.456 4.997 -17.007 1.00 96.44 97 ARG A O 1
ATOM 791 N N . GLU A 1 98 ? 16.412 4.382 -15.065 1.00 97.19 98 GLU A N 1
ATOM 792 C CA . GLU A 1 98 ? 17.673 3.913 -15.659 1.00 97.19 98 GLU A CA 1
ATOM 793 C C . GLU A 1 98 ? 17.419 2.847 -16.737 1.00 97.19 98 GLU A C 1
ATOM 795 O O . GLU A 1 98 ? 17.929 2.941 -17.852 1.00 97.19 98 GLU A O 1
ATOM 800 N N . LEU A 1 99 ? 16.539 1.880 -16.463 1.00 96.31 99 LEU A N 1
ATOM 801 C CA . LEU A 1 99 ? 16.142 0.864 -17.437 1.00 96.31 99 LEU A CA 1
ATOM 802 C C . LEU A 1 99 ? 15.399 1.467 -18.637 1.00 96.31 99 LEU A C 1
ATOM 804 O O . LEU A 1 99 ? 15.561 0.990 -19.762 1.00 96.31 99 LEU A O 1
ATOM 808 N N . SER A 1 100 ? 14.580 2.499 -18.427 1.00 96.00 100 SER A N 1
ATOM 809 C CA . SER A 1 100 ? 13.905 3.198 -19.524 1.00 96.00 100 SER A CA 1
ATOM 810 C C . SER A 1 100 ? 14.889 3.961 -20.416 1.00 96.00 100 SER A C 1
ATOM 812 O O . SER A 1 100 ? 14.760 3.891 -21.639 1.00 96.00 100 SER A O 1
ATOM 814 N N . ASP A 1 101 ? 15.913 4.582 -19.830 1.00 96.38 101 ASP A N 1
ATOM 815 C CA . ASP A 1 101 ? 16.964 5.294 -20.558 1.00 96.38 101 ASP A CA 1
ATOM 816 C C . ASP A 1 101 ? 17.833 4.318 -21.362 1.00 96.38 101 ASP A C 1
ATOM 818 O O . ASP A 1 101 ? 18.080 4.534 -22.549 1.00 96.38 101 ASP A O 1
ATOM 822 N N . GLU A 1 102 ? 18.231 3.192 -20.763 1.00 95.44 102 GLU A N 1
ATOM 823 C CA . GLU A 1 102 ? 18.975 2.141 -21.467 1.00 95.44 102 GLU A CA 1
ATOM 824 C C . GLU A 1 102 ? 18.155 1.508 -22.597 1.00 95.44 102 GLU A C 1
ATOM 826 O O . GLU A 1 102 ? 18.676 1.251 -23.683 1.00 95.44 102 GLU A O 1
ATOM 831 N N . ARG A 1 103 ? 16.842 1.323 -22.412 1.00 94.50 103 ARG A N 1
ATOM 832 C CA . ARG A 1 103 ? 15.956 0.880 -23.501 1.00 94.50 103 ARG A CA 1
ATOM 833 C C . ARG A 1 103 ? 15.895 1.885 -24.647 1.00 94.50 103 ARG A C 1
ATOM 835 O O . ARG A 1 103 ? 15.833 1.464 -25.803 1.00 94.50 103 ARG A O 1
ATOM 842 N N . MET A 1 104 ? 15.906 3.184 -24.353 1.00 94.06 104 MET A N 1
ATOM 843 C CA . MET A 1 104 ? 15.947 4.226 -25.381 1.00 94.06 104 MET A CA 1
ATOM 844 C C . MET A 1 104 ? 17.271 4.194 -26.148 1.00 94.06 104 MET A C 1
ATOM 846 O O . MET A 1 104 ? 17.248 4.135 -27.376 1.00 94.06 104 MET A O 1
ATOM 850 N N . ARG A 1 105 ? 18.408 4.102 -25.446 1.00 94.75 105 ARG A N 1
ATOM 851 C CA . ARG A 1 105 ? 19.740 3.957 -26.063 1.00 94.75 105 ARG A CA 1
ATOM 852 C C . ARG A 1 105 ? 19.842 2.707 -26.929 1.00 94.75 105 ARG A C 1
ATOM 854 O O . ARG A 1 105 ? 20.324 2.766 -28.057 1.00 94.75 105 ARG A O 1
ATOM 861 N N . TYR A 1 106 ? 19.345 1.576 -26.432 1.00 95.19 106 TYR A N 1
ATOM 862 C CA . TYR A 1 106 ? 19.303 0.333 -27.195 1.00 95.19 106 TYR A CA 1
ATOM 863 C C . TYR A 1 106 ? 18.455 0.482 -28.462 1.00 95.19 106 TYR A C 1
ATOM 865 O O . TYR A 1 106 ? 18.873 0.070 -29.541 1.00 95.19 106 TYR A O 1
ATOM 873 N N . LYS A 1 107 ? 17.285 1.121 -28.362 1.00 95.44 107 LYS A N 1
ATOM 874 C CA . LYS A 1 107 ? 16.414 1.377 -29.514 1.00 95.44 107 LYS A CA 1
ATOM 875 C C . LYS A 1 107 ? 17.096 2.261 -30.562 1.00 95.44 107 LYS A C 1
ATOM 877 O O . LYS A 1 107 ? 16.984 1.978 -31.751 1.00 95.44 107 LYS A O 1
ATOM 882 N N . GLU A 1 108 ? 17.809 3.300 -30.138 1.00 94.75 108 GLU A N 1
ATOM 883 C CA . GLU A 1 108 ? 18.610 4.145 -31.032 1.00 94.75 108 GLU A CA 1
ATOM 884 C C . GLU A 1 108 ? 19.722 3.347 -31.716 1.00 94.75 108 GLU A C 1
ATOM 886 O O . GLU A 1 108 ? 19.879 3.431 -32.932 1.00 94.75 108 GLU A O 1
ATOM 891 N N . LEU A 1 109 ? 20.444 2.508 -30.968 1.00 94.25 109 LEU A N 1
ATOM 892 C CA . LEU A 1 109 ? 21.494 1.655 -31.520 1.00 94.25 109 LEU A CA 1
ATOM 893 C C . LEU A 1 109 ? 20.944 0.656 -32.547 1.00 94.25 109 LEU A C 1
ATOM 895 O O . LEU A 1 109 ? 21.538 0.485 -33.608 1.00 94.25 109 LEU A O 1
ATOM 899 N N . VAL A 1 110 ? 19.797 0.033 -32.265 1.00 94.44 110 VAL A N 1
ATOM 900 C CA . VAL A 1 110 ? 19.115 -0.878 -33.197 1.00 94.44 110 VAL A CA 1
ATOM 901 C C . VAL A 1 110 ? 18.685 -0.145 -34.465 1.00 94.44 110 VAL A C 1
ATOM 903 O O . VAL A 1 110 ? 18.881 -0.669 -35.560 1.00 94.44 110 VAL A O 1
ATOM 906 N N . ASN A 1 111 ? 18.143 1.069 -34.348 1.00 93.81 111 ASN A N 1
ATOM 907 C CA . ASN A 1 111 ? 17.782 1.877 -35.514 1.00 93.81 111 ASN A CA 1
ATOM 908 C C . ASN A 1 111 ? 19.020 2.232 -36.351 1.00 93.81 111 ASN A C 1
ATOM 910 O O . ASN A 1 111 ? 19.003 2.049 -37.563 1.00 93.81 111 ASN A O 1
ATOM 914 N N . ASN A 1 112 ? 20.118 2.643 -35.713 1.00 92.81 112 ASN A N 1
ATOM 915 C CA . ASN A 1 112 ? 21.374 2.946 -36.403 1.00 92.81 112 ASN A CA 1
ATOM 916 C C . ASN A 1 112 ? 21.966 1.705 -37.089 1.00 92.81 112 ASN A C 1
ATOM 918 O O . ASN A 1 112 ? 22.406 1.774 -38.235 1.00 92.81 112 ASN A O 1
ATOM 922 N N . ALA A 1 113 ? 21.956 0.551 -36.417 1.00 88.62 113 ALA A N 1
ATOM 923 C CA . ALA A 1 113 ? 22.407 -0.713 -36.992 1.00 88.62 113 ALA A CA 1
ATOM 924 C C . ALA A 1 113 ? 21.535 -1.132 -38.184 1.00 88.62 113 ALA A C 1
ATOM 926 O O . ALA A 1 113 ? 22.061 -1.616 -39.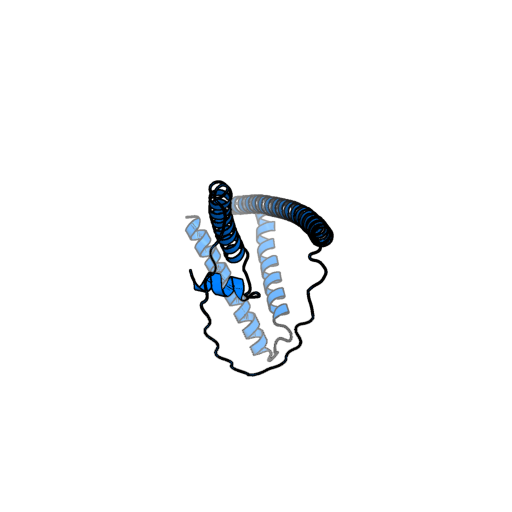188 1.00 88.62 113 ALA A O 1
ATOM 927 N N . ARG A 1 114 ? 20.219 -0.894 -38.106 1.00 90.19 114 ARG A N 1
ATOM 928 C CA . ARG A 1 114 ? 19.282 -1.104 -39.212 1.00 90.19 114 ARG A CA 1
ATOM 929 C C . ARG A 1 114 ? 19.593 -0.193 -40.399 1.00 90.19 114 ARG A C 1
ATOM 931 O O . ARG A 1 114 ? 19.675 -0.679 -41.518 1.00 90.19 114 ARG A O 1
ATOM 938 N N . GLU A 1 115 ? 19.830 1.096 -40.175 1.00 89.69 115 GLU A N 1
ATOM 939 C CA . GLU A 1 115 ? 20.219 2.018 -41.250 1.00 89.69 115 GLU A CA 1
ATOM 940 C C . GLU A 1 115 ? 21.546 1.614 -41.905 1.00 89.69 115 GLU A C 1
ATOM 942 O O . GLU A 1 115 ? 21.687 1.679 -43.126 1.00 89.69 115 GLU A O 1
ATOM 947 N N . LEU A 1 116 ? 22.529 1.177 -41.113 1.00 85.12 116 LEU A N 1
ATOM 948 C CA . LEU A 1 116 ? 23.812 0.699 -41.630 1.00 85.12 116 LEU A CA 1
ATOM 949 C C . LEU A 1 116 ? 23.659 -0.592 -42.438 1.00 85.12 116 LEU A C 1
ATOM 951 O O . LEU A 1 116 ? 24.255 -0.700 -43.507 1.00 85.12 116 LEU A O 1
ATOM 955 N N . THR A 1 117 ? 22.838 -1.538 -41.978 1.00 85.44 117 THR A N 1
ATOM 956 C CA . THR A 1 117 ? 22.547 -2.767 -42.735 1.00 85.44 117 THR A CA 1
ATOM 957 C C . THR A 1 117 ? 21.755 -2.481 -44.005 1.00 85.44 117 THR A C 1
ATOM 959 O O . THR A 1 117 ? 22.072 -3.059 -45.039 1.00 85.44 117 THR A O 1
ATOM 962 N N . GLU A 1 118 ? 20.796 -1.554 -43.986 1.00 83.69 118 GLU A N 1
ATOM 963 C CA . GLU A 1 118 ? 20.091 -1.097 -45.191 1.00 83.69 118 GLU A CA 1
ATOM 964 C C . GLU A 1 118 ? 21.068 -0.444 -46.186 1.00 83.69 118 GLU A C 1
ATOM 966 O O . GLU A 1 118 ? 21.075 -0.790 -47.368 1.00 83.69 118 GLU A O 1
ATOM 971 N N . ARG A 1 119 ? 21.976 0.427 -45.721 1.00 80.38 119 ARG A N 1
ATOM 972 C CA . ARG A 1 119 ? 23.027 1.026 -46.566 1.00 80.38 119 ARG A CA 1
ATOM 973 C C . ARG A 1 119 ? 23.999 -0.011 -47.119 1.00 80.38 119 ARG A C 1
ATOM 975 O O . ARG A 1 119 ? 24.373 0.082 -48.284 1.00 80.38 119 ARG A O 1
ATOM 982 N N . GLN A 1 120 ? 24.395 -0.996 -46.318 1.00 78.50 120 GLN A N 1
ATOM 983 C CA . GLN A 1 120 ? 25.277 -2.075 -46.750 1.00 78.50 120 GLN A CA 1
ATOM 984 C C . GLN A 1 120 ? 24.580 -2.999 -47.759 1.00 78.50 120 GLN A C 1
ATOM 986 O O . GLN A 1 120 ? 25.187 -3.349 -48.765 1.00 78.50 120 GLN A O 1
ATOM 991 N N . ALA A 1 121 ? 23.299 -3.321 -47.561 1.00 73.25 121 ALA A N 1
ATOM 992 C CA . ALA A 1 121 ? 22.496 -4.094 -48.508 1.00 73.25 121 ALA A CA 1
ATOM 993 C C . ALA A 1 121 ? 22.300 -3.354 -49.844 1.00 73.25 121 ALA A C 1
ATOM 995 O O . ALA A 1 121 ? 22.371 -3.970 -50.910 1.00 73.25 121 ALA A O 1
ATOM 996 N N . HIS A 1 122 ? 22.114 -2.030 -49.800 1.00 72.56 122 HIS A N 1
ATOM 997 C CA . HIS A 1 122 ? 22.099 -1.185 -50.995 1.00 72.56 122 HIS A CA 1
ATOM 998 C C . HIS A 1 122 ? 23.472 -1.119 -51.680 1.00 72.56 122 HIS A C 1
ATOM 1000 O O . HIS A 1 122 ? 23.540 -1.241 -52.900 1.00 72.56 122 HIS A O 1
ATOM 1006 N N . ALA A 1 123 ? 24.566 -0.987 -50.923 1.00 72.75 123 ALA A N 1
ATOM 1007 C CA . ALA A 1 123 ? 25.929 -0.961 -51.461 1.00 72.75 123 ALA A CA 1
ATOM 1008 C C . ALA A 1 123 ? 26.371 -2.312 -52.056 1.00 72.75 123 ALA A C 1
ATOM 1010 O O . ALA A 1 123 ? 27.156 -2.338 -52.999 1.00 72.75 123 ALA A O 1
ATOM 1011 N N . GLN A 1 124 ? 25.851 -3.426 -51.537 1.00 67.25 124 GLN A N 1
ATOM 1012 C CA . GLN A 1 124 ? 26.089 -4.780 -52.047 1.00 67.25 124 GLN A CA 1
ATOM 1013 C C . GLN A 1 124 ? 25.139 -5.177 -53.195 1.00 67.25 124 GLN A C 1
ATOM 1015 O O . GLN A 1 124 ? 25.217 -6.302 -53.680 1.00 67.25 124 GLN A O 1
ATOM 1020 N N . GLY A 1 125 ? 24.249 -4.284 -53.651 1.00 55.66 125 GLY A N 1
ATOM 1021 C CA . GLY A 1 125 ? 23.375 -4.548 -54.802 1.00 55.66 125 GLY A CA 1
ATOM 1022 C C . GLY A 1 125 ? 22.267 -5.581 -54.549 1.00 55.66 125 GLY A C 1
ATOM 1023 O O . GLY A 1 125 ? 21.692 -6.102 -55.497 1.00 55.66 125 GLY A O 1
ATOM 1024 N N . ILE A 1 126 ? 21.922 -5.867 -53.288 1.00 55.66 126 ILE A N 1
ATOM 1025 C CA . ILE A 1 126 ? 20.888 -6.858 -52.913 1.00 55.66 126 ILE A CA 1
ATOM 1026 C C . ILE A 1 126 ? 19.474 -6.216 -52.895 1.00 55.66 126 ILE A C 1
ATOM 1028 O O . ILE A 1 126 ? 18.472 -6.847 -52.568 1.00 55.66 126 ILE A O 1
ATOM 1032 N N . GLY A 1 127 ? 19.366 -4.935 -53.270 1.00 50.75 127 GLY A N 1
ATOM 1033 C CA . GLY A 1 127 ? 18.124 -4.151 -53.233 1.00 50.75 127 GLY A CA 1
ATOM 1034 C C . GLY A 1 127 ? 17.123 -4.409 -54.368 1.00 50.75 127 GLY A C 1
ATOM 1035 O O . GLY A 1 127 ? 15.981 -3.970 -54.262 1.00 50.75 127 GLY A O 1
ATOM 1036 N N . GLU A 1 128 ? 17.494 -5.134 -55.426 1.00 45.66 128 GLU A N 1
ATOM 1037 C CA . GLU A 1 128 ? 16.623 -5.378 -56.586 1.00 45.66 128 GLU A CA 1
ATOM 1038 C C . GLU A 1 128 ? 16.242 -6.857 -56.733 1.00 45.66 128 GLU A C 1
ATOM 1040 O O . GLU A 1 128 ? 16.558 -7.476 -57.738 1.00 45.66 128 GLU A O 1
ATOM 1045 N N . GLN A 1 129 ? 15.563 -7.450 -55.742 1.00 48.12 129 GLN A N 1
ATOM 1046 C CA . GLN A 1 129 ? 14.649 -8.591 -55.960 1.00 48.12 129 GLN A CA 1
ATOM 1047 C C . GLN A 1 129 ? 13.926 -8.997 -54.666 1.00 48.12 129 GLN A C 1
ATOM 1049 O O . GLN A 1 129 ? 14.125 -10.064 -54.092 1.00 48.12 129 GLN A O 1
ATOM 1054 N N . ARG A 1 130 ? 12.986 -8.169 -54.212 1.00 45.56 130 ARG A N 1
ATOM 1055 C CA . ARG A 1 130 ? 11.825 -8.687 -53.473 1.00 45.56 130 ARG A CA 1
ATOM 1056 C C . ARG A 1 130 ? 10.566 -8.331 -54.244 1.00 45.56 130 ARG A C 1
ATOM 1058 O O . ARG A 1 130 ? 9.896 -7.345 -53.967 1.00 45.56 130 ARG A O 1
ATOM 1065 N N . MET A 1 131 ? 10.283 -9.152 -55.254 1.00 41.41 131 MET A N 1
ATOM 1066 C CA . MET A 1 131 ? 8.993 -9.156 -55.939 1.00 41.41 131 MET A CA 1
ATOM 1067 C C . MET A 1 131 ? 7.863 -9.494 -54.951 1.00 41.41 131 MET A C 1
ATOM 1069 O O . MET A 1 131 ? 8.074 -10.274 -54.013 1.00 41.41 131 MET A O 1
ATOM 1073 N N . PRO A 1 132 ? 6.648 -8.963 -55.170 1.00 44.47 132 PRO A N 1
ATOM 1074 C CA . PRO A 1 132 ? 5.480 -9.332 -54.392 1.00 44.47 132 PRO A CA 1
ATOM 1075 C C . PRO A 1 132 ? 5.124 -10.782 -54.738 1.00 44.47 132 PRO A C 1
ATOM 1077 O O . PRO A 1 132 ? 4.814 -11.088 -55.889 1.00 44.47 132 PRO A O 1
ATOM 1080 N N . ARG A 1 133 ? 5.168 -11.702 -53.764 1.00 43.81 133 ARG A N 1
ATOM 1081 C CA . ARG A 1 133 ? 4.628 -13.057 -53.958 1.00 43.81 133 ARG A CA 1
ATOM 1082 C C . ARG A 1 133 ? 3.106 -12.971 -54.022 1.00 43.81 133 ARG A C 1
ATOM 1084 O O . ARG A 1 133 ? 2.404 -13.084 -53.020 1.00 43.81 133 ARG A O 1
ATOM 1091 N N . GLY A 1 134 ? 2.633 -12.739 -55.243 1.00 37.06 134 GLY A N 1
ATOM 1092 C CA . GLY A 1 134 ? 1.289 -13.043 -55.684 1.00 37.06 134 GLY A CA 1
ATOM 1093 C C . GLY A 1 134 ? 0.996 -14.516 -55.432 1.00 37.06 134 GLY A C 1
ATOM 1094 O O . GLY A 1 134 ? 1.720 -15.414 -55.851 1.00 37.06 134 GLY A O 1
ATOM 1095 N N . ARG A 1 135 ? -0.081 -14.715 -54.690 1.00 47.56 135 ARG A N 1
ATOM 1096 C CA . ARG A 1 135 ? -0.826 -15.950 -54.512 1.00 47.56 135 ARG A CA 1
ATOM 1097 C C . ARG A 1 135 ? -1.233 -16.488 -55.888 1.00 47.56 135 ARG A C 1
ATOM 1099 O O . ARG A 1 135 ? -2.001 -15.811 -56.564 1.00 47.56 135 ARG A O 1
ATOM 1106 N N . GLN A 1 136 ? -0.750 -17.663 -56.285 1.00 41.22 136 GLN A N 1
ATOM 1107 C CA . GLN A 1 136 ? -1.385 -18.492 -57.313 1.00 41.22 136 GLN A CA 1
ATOM 1108 C C . GLN A 1 136 ? -0.958 -19.955 -57.174 1.00 41.22 136 GLN A C 1
ATOM 1110 O O . GLN A 1 136 ? 0.211 -20.276 -56.970 1.00 41.22 136 GLN A O 1
ATOM 1115 N N . ASP A 1 137 ? -1.980 -20.797 -57.217 1.00 41.47 137 ASP A N 1
ATOM 1116 C CA . ASP A 1 137 ? -1.983 -22.225 -56.969 1.00 41.47 137 ASP A CA 1
ATOM 1117 C C . ASP A 1 137 ? -1.465 -23.055 -58.159 1.00 41.47 137 ASP A C 1
ATOM 1119 O O . ASP A 1 137 ? -1.518 -22.631 -59.310 1.00 41.47 137 ASP A O 1
ATOM 1123 N N . ALA A 1 138 ? -1.116 -24.300 -57.825 1.00 42.81 138 ALA A N 1
ATOM 1124 C CA . ALA A 1 138 ? -1.314 -25.527 -58.602 1.00 42.81 138 ALA A CA 1
ATOM 1125 C C . ALA A 1 138 ? -0.456 -25.824 -59.858 1.00 42.81 138 ALA A C 1
ATOM 1127 O O . ALA A 1 138 ? -0.598 -25.235 -60.922 1.00 42.81 138 ALA A O 1
ATOM 1128 N N . ASN A 1 139 ? 0.262 -26.948 -59.725 1.00 39.84 139 ASN A N 1
ATOM 1129 C CA . ASN A 1 139 ? 0.441 -28.029 -60.704 1.00 39.84 139 ASN A CA 1
ATOM 1130 C C . ASN A 1 139 ? 1.093 -27.715 -62.062 1.00 39.84 139 ASN A C 1
ATOM 1132 O O . ASN A 1 139 ? 0.407 -27.308 -62.995 1.00 39.84 139 ASN A O 1
ATOM 1136 N N . LYS A 1 140 ? 2.326 -28.207 -62.261 1.00 41.88 140 LYS A N 1
ATOM 1137 C CA . LYS A 1 140 ? 2.571 -29.289 -63.238 1.00 41.88 140 LYS A CA 1
ATOM 1138 C C . LYS A 1 140 ? 3.956 -29.923 -63.074 1.00 41.88 140 LYS A C 1
ATOM 1140 O O . LYS A 1 140 ? 4.974 -29.247 -63.058 1.00 41.88 140 LYS A O 1
ATOM 1145 N N . SER A 1 141 ? 3.922 -31.243 -62.981 1.00 42.28 141 SER A N 1
ATOM 1146 C CA . SER A 1 141 ? 5.000 -32.215 -63.136 1.00 42.28 141 SER A CA 1
ATOM 1147 C C . SER A 1 141 ? 5.812 -32.039 -64.423 1.00 42.28 141 SER A C 1
ATOM 1149 O O . SER A 1 141 ? 5.202 -31.925 -65.487 1.00 42.28 141 SER A O 1
ATOM 1151 N N . THR A 1 142 ? 7.132 -32.210 -64.337 1.00 39.72 142 THR A N 1
ATOM 1152 C CA . THR A 1 142 ? 7.894 -32.963 -65.348 1.00 39.72 142 THR A CA 1
ATOM 1153 C C . THR A 1 142 ? 9.204 -33.459 -64.752 1.00 39.72 142 THR A C 1
ATOM 1155 O O . THR A 1 142 ? 10.118 -32.691 -64.473 1.00 39.72 142 THR A O 1
ATOM 1158 N N . ASP A 1 143 ? 9.195 -34.765 -64.530 1.00 36.62 143 ASP A N 1
ATOM 1159 C CA . ASP A 1 143 ? 10.293 -35.716 -64.642 1.00 36.62 143 ASP A CA 1
ATOM 1160 C C . ASP A 1 143 ? 11.346 -35.288 -65.682 1.00 36.62 143 ASP A C 1
ATOM 1162 O O . ASP A 1 143 ? 10.992 -34.980 -66.823 1.00 36.62 143 ASP A O 1
ATOM 1166 N N . SER A 1 144 ? 12.619 -35.275 -65.290 1.00 38.81 144 SER A N 1
ATOM 1167 C CA . SER A 1 144 ? 13.757 -35.442 -66.199 1.00 38.81 144 SER A CA 1
ATOM 1168 C C . SER A 1 144 ? 15.020 -35.642 -65.369 1.00 38.81 144 SER A C 1
ATOM 1170 O O . SER A 1 144 ? 15.721 -34.689 -65.026 1.00 38.81 144 SER A O 1
ATOM 1172 N N . ASP A 1 145 ? 15.314 -36.906 -65.089 1.00 37.19 145 ASP A N 1
ATOM 1173 C CA . ASP A 1 145 ? 16.671 -37.381 -64.855 1.00 37.19 145 ASP A CA 1
ATOM 1174 C C . ASP A 1 145 ? 17.604 -36.861 -65.957 1.00 37.19 145 ASP A C 1
ATOM 1176 O O . ASP A 1 145 ? 17.326 -37.045 -67.142 1.00 37.19 145 ASP A O 1
ATOM 1180 N N . LEU A 1 146 ? 18.723 -36.239 -65.580 1.00 34.09 146 LEU A N 1
ATOM 1181 C CA . LEU A 1 146 ? 19.923 -36.216 -66.412 1.00 34.09 146 LEU A CA 1
ATOM 1182 C C . LEU A 1 146 ? 21.159 -36.002 -65.525 1.00 34.09 146 LEU A C 1
ATOM 1184 O O . LEU A 1 146 ? 21.507 -34.886 -65.145 1.00 34.09 146 LEU A O 1
ATOM 1188 N N . TYR A 1 147 ? 21.811 -37.114 -65.195 1.00 34.59 147 TYR A N 1
ATOM 1189 C CA . TYR A 1 147 ? 23.250 -37.146 -64.964 1.00 34.59 147 TYR A CA 1
ATOM 1190 C C . TYR A 1 147 ? 23.932 -36.938 -66.321 1.00 34.59 147 TYR A C 1
ATOM 1192 O O . TYR A 1 147 ? 23.695 -37.734 -67.227 1.00 34.59 147 TYR A O 1
ATOM 1200 N N . ASP A 1 148 ? 24.807 -35.943 -66.450 1.00 32.03 148 ASP A N 1
ATOM 1201 C CA . ASP A 1 148 ? 26.018 -36.132 -67.249 1.00 32.03 148 ASP A CA 1
ATOM 1202 C C . ASP A 1 148 ? 27.162 -35.264 -66.726 1.00 32.03 148 ASP A C 1
ATOM 1204 O O . ASP A 1 148 ? 27.009 -34.084 -66.404 1.00 32.03 148 ASP A O 1
ATOM 1208 N N . SER A 1 149 ? 28.300 -35.926 -66.606 1.00 37.72 149 SER A N 1
ATOM 1209 C CA . SER A 1 149 ? 29.547 -35.448 -66.047 1.00 37.72 149 SER A CA 1
ATOM 1210 C C . SER A 1 149 ? 30.390 -34.826 -67.150 1.00 37.72 149 SER A C 1
ATOM 1212 O O . SER A 1 149 ? 30.630 -35.445 -68.182 1.00 37.72 149 SER A O 1
ATOM 1214 N N . SER A 1 150 ? 30.975 -33.663 -66.886 1.00 36.91 150 SER A N 1
ATOM 1215 C CA . SER A 1 150 ? 32.200 -33.254 -67.572 1.00 36.91 150 SER A CA 1
ATOM 1216 C C . SER A 1 150 ? 33.181 -32.681 -66.557 1.00 36.91 150 SER A C 1
ATOM 1218 O O . SER A 1 150 ? 33.122 -31.506 -66.199 1.00 36.91 150 SER A O 1
ATOM 1220 N N . GLU A 1 151 ? 34.074 -33.549 -66.086 1.00 40.34 151 GLU A N 1
ATOM 1221 C CA . GLU A 1 151 ? 35.363 -33.173 -65.517 1.00 40.34 151 GLU A CA 1
ATOM 1222 C C . GLU A 1 151 ? 36.277 -32.683 -66.648 1.00 40.34 151 GLU A C 1
ATOM 1224 O O . GLU A 1 151 ? 36.491 -33.422 -67.610 1.00 40.34 151 GLU A O 1
ATOM 1229 N N . GLN A 1 152 ? 36.875 -31.493 -66.515 1.00 35.66 152 GLN A N 1
ATOM 1230 C CA . GLN A 1 152 ? 38.263 -31.278 -66.945 1.00 35.66 152 GLN A CA 1
ATOM 1231 C C . GLN A 1 152 ? 38.865 -29.957 -66.444 1.00 35.66 152 GLN A C 1
ATOM 1233 O O . GLN A 1 152 ? 38.383 -28.880 -66.782 1.00 35.66 152 GLN A O 1
ATOM 1238 N N . GLY A 1 153 ? 39.995 -30.092 -65.737 1.00 30.48 153 GLY A N 1
ATOM 1239 C CA . GLY A 1 153 ? 40.981 -29.044 -65.438 1.00 30.48 153 GLY A CA 1
ATOM 1240 C C . GLY A 1 153 ? 40.641 -28.210 -64.199 1.00 30.48 153 GLY A C 1
ATOM 1241 O O . GLY A 1 153 ? 39.505 -27.818 -64.008 1.00 30.48 153 GLY A O 1
ATOM 1242 N N . ASP A 1 154 ? 41.544 -27.872 -63.293 1.00 32.97 154 ASP A N 1
ATOM 1243 C CA . ASP A 1 154 ? 42.987 -28.024 -63.237 1.00 32.97 154 ASP A CA 1
ATOM 1244 C C . ASP A 1 154 ? 43.376 -27.893 -61.756 1.00 32.97 154 ASP A C 1
ATOM 1246 O O . ASP A 1 154 ? 42.732 -27.212 -60.956 1.00 32.97 154 ASP A O 1
ATOM 1250 N N . SER A 1 155 ? 44.402 -28.632 -61.381 1.00 44.50 155 SER A N 1
ATOM 1251 C CA . SER A 1 155 ? 44.997 -28.681 -60.059 1.00 44.50 155 SER A CA 1
ATOM 1252 C C . SER A 1 155 ? 45.576 -27.333 -59.633 1.00 44.50 155 SER A C 1
ATOM 1254 O O . SER A 1 155 ? 46.355 -26.767 -60.388 1.00 44.50 155 SER A O 1
ATOM 1256 N N . THR A 1 156 ? 45.287 -26.923 -58.386 1.00 42.62 156 THR A N 1
ATOM 1257 C CA . THR A 1 156 ? 46.151 -26.202 -57.408 1.00 42.62 156 THR A CA 1
ATOM 1258 C C . THR A 1 156 ? 45.521 -25.018 -56.653 1.00 42.62 156 THR A C 1
ATOM 1260 O O . THR A 1 156 ? 46.185 -24.017 -56.468 1.00 42.62 156 THR A O 1
ATOM 1263 N N . GLU A 1 157 ? 44.305 -25.130 -56.095 1.00 47.16 157 GLU A N 1
ATOM 1264 C CA . GLU A 1 157 ? 43.814 -24.117 -55.117 1.00 47.16 157 GLU A CA 1
ATOM 1265 C C . GLU A 1 157 ? 42.845 -24.654 -54.029 1.00 47.16 157 GLU A C 1
ATOM 1267 O O . GLU A 1 157 ? 42.273 -23.905 -53.246 1.00 47.16 157 GLU A O 1
ATOM 1272 N N . ALA A 1 158 ? 42.691 -25.978 -53.896 1.00 43.53 158 ALA A N 1
ATOM 1273 C CA . ALA A 1 158 ? 41.637 -26.591 -53.068 1.00 43.53 158 ALA A CA 1
ATOM 1274 C C . ALA A 1 158 ? 41.856 -26.553 -51.533 1.00 43.53 158 ALA A C 1
ATOM 1276 O O . ALA A 1 158 ? 40.963 -26.923 -50.774 1.00 43.53 158 ALA A O 1
ATOM 1277 N N . GLY A 1 159 ? 43.028 -26.131 -51.042 1.00 46.84 159 GLY A N 1
ATOM 1278 C CA . GLY A 1 159 ? 43.374 -26.216 -49.613 1.00 46.84 159 GLY A CA 1
ATOM 1279 C C . GLY A 1 159 ? 42.863 -25.066 -48.734 1.00 46.84 159 GLY A C 1
ATOM 1280 O O . GLY A 1 159 ? 42.648 -25.270 -47.536 1.00 46.84 159 GLY A O 1
ATOM 1281 N N . SER A 1 160 ? 42.676 -23.869 -49.298 1.00 52.06 160 SER A N 1
ATOM 1282 C CA . SER A 1 160 ? 42.200 -22.679 -48.574 1.00 52.06 160 SER A CA 1
ATOM 1283 C C . SER A 1 160 ? 40.675 -22.597 -48.562 1.00 52.06 160 SER A C 1
ATOM 1285 O O . SER A 1 160 ? 40.088 -22.463 -47.493 1.00 52.06 160 SER A O 1
ATOM 1287 N N . GLU A 1 161 ? 40.015 -22.813 -49.703 1.00 54.72 161 GLU A N 1
ATOM 1288 C CA . GLU A 1 161 ? 38.552 -22.698 -49.802 1.00 54.72 161 GLU A CA 1
ATOM 1289 C C . GLU A 1 161 ? 37.792 -23.758 -48.991 1.00 54.72 161 GLU A C 1
ATOM 1291 O O . GLU A 1 161 ? 36.704 -23.493 -48.486 1.00 54.72 161 GLU A O 1
ATOM 1296 N N . GLN A 1 162 ? 38.343 -24.967 -48.828 1.00 54.53 162 GLN A N 1
ATOM 1297 C CA . GLN A 1 162 ? 37.725 -26.001 -47.985 1.00 54.53 162 GLN A CA 1
ATOM 1298 C C . GLN A 1 162 ? 37.850 -25.698 -46.489 1.00 54.53 162 GLN A C 1
ATOM 1300 O O . GLN A 1 162 ? 36.951 -26.046 -45.723 1.00 54.53 162 GLN A O 1
ATOM 1305 N N . ARG A 1 163 ? 38.937 -25.039 -46.063 1.00 55.91 163 ARG A N 1
ATOM 1306 C CA . ARG A 1 163 ? 39.084 -24.578 -44.675 1.00 55.91 163 ARG A CA 1
ATOM 1307 C C . ARG A 1 163 ? 38.145 -23.418 -44.383 1.00 55.91 163 ARG A C 1
ATOM 1309 O O . ARG A 1 163 ? 37.506 -23.438 -43.336 1.00 55.91 163 ARG A O 1
ATOM 1316 N N . ASP A 1 164 ? 38.005 -22.497 -45.329 1.00 65.75 164 ASP A N 1
ATOM 1317 C CA . ASP A 1 164 ? 37.092 -21.364 -45.203 1.00 65.75 164 ASP A CA 1
ATOM 1318 C C . ASP A 1 164 ? 35.631 -21.834 -45.193 1.00 65.75 164 ASP A C 1
ATOM 1320 O O . ASP A 1 164 ? 34.863 -21.406 -44.339 1.00 65.75 164 ASP A O 1
ATOM 1324 N N . LYS A 1 165 ? 35.249 -22.805 -46.035 1.00 69.50 165 LYS A N 1
ATOM 1325 C CA . LYS A 1 165 ? 33.903 -23.411 -45.999 1.00 69.50 165 LYS A CA 1
ATOM 1326 C C . LYS A 1 165 ? 33.611 -24.118 -44.675 1.00 69.50 165 LYS A C 1
ATOM 1328 O O . LYS A 1 165 ? 32.572 -23.865 -44.076 1.00 69.50 165 LYS A O 1
ATOM 1333 N N . ALA A 1 166 ? 34.539 -24.936 -44.177 1.00 72.88 166 ALA A N 1
ATOM 1334 C CA . ALA A 1 166 ? 34.364 -25.629 -42.899 1.00 72.88 166 ALA A CA 1
ATOM 1335 C C . ALA A 1 166 ? 34.332 -24.665 -41.697 1.00 72.88 166 ALA A C 1
ATOM 1337 O O . ALA A 1 166 ? 33.689 -24.945 -40.683 1.00 72.88 166 ALA A O 1
ATOM 1338 N N . GLN A 1 167 ? 35.034 -23.534 -41.787 1.00 74.56 167 GLN A N 1
ATOM 1339 C CA . GLN A 1 167 ? 34.989 -22.488 -40.771 1.00 74.56 167 GLN A CA 1
ATOM 1340 C C . GLN A 1 167 ? 33.658 -21.726 -40.817 1.00 74.56 167 GLN A C 1
ATOM 1342 O O . GLN A 1 167 ? 33.032 -21.547 -39.775 1.00 74.56 167 GLN A O 1
ATOM 1347 N N . ILE A 1 168 ? 33.181 -21.375 -42.013 1.00 76.81 168 ILE A N 1
ATOM 1348 C CA . ILE A 1 168 ? 31.883 -20.725 -42.224 1.00 76.81 168 ILE A CA 1
ATOM 1349 C C . ILE A 1 168 ? 30.732 -21.622 -41.750 1.00 76.81 168 ILE A C 1
ATOM 1351 O O . ILE A 1 168 ? 29.792 -21.132 -41.134 1.00 76.81 168 ILE A O 1
ATOM 1355 N N . GLU A 1 169 ? 30.798 -22.935 -41.973 1.00 80.19 169 GLU A N 1
ATOM 1356 C CA . GLU A 1 169 ? 29.786 -23.880 -41.479 1.00 80.19 169 GLU A CA 1
ATOM 1357 C C . GLU A 1 169 ? 29.719 -23.905 -39.947 1.00 80.19 169 GLU A C 1
ATOM 1359 O O . GLU A 1 169 ? 28.629 -23.836 -39.385 1.00 80.19 169 GLU A O 1
ATOM 1364 N N . ARG A 1 170 ? 30.868 -23.899 -39.258 1.00 80.12 170 ARG A N 1
ATOM 1365 C CA . ARG A 1 170 ? 30.903 -23.823 -37.786 1.00 80.12 170 ARG A CA 1
ATOM 1366 C C . ARG A 1 170 ? 30.414 -22.485 -37.250 1.00 80.12 170 ARG A C 1
ATOM 1368 O O . ARG A 1 170 ? 29.733 -22.452 -36.229 1.00 80.12 170 ARG A O 1
ATOM 1375 N N . GLU A 1 171 ? 30.772 -21.389 -37.910 1.00 79.44 171 GLU A N 1
ATOM 1376 C CA . GLU A 1 171 ? 30.300 -20.055 -37.539 1.00 79.44 171 GLU A CA 1
ATOM 1377 C C . GLU A 1 171 ? 28.782 -19.942 -37.743 1.00 79.44 171 GLU A C 1
ATOM 1379 O O . GLU A 1 171 ? 28.084 -19.421 -36.875 1.00 79.44 171 GLU A O 1
ATOM 1384 N N . ASN A 1 172 ? 28.247 -20.516 -38.823 1.00 79.31 172 ASN A N 1
ATOM 1385 C CA . ASN A 1 172 ? 26.810 -20.574 -39.082 1.00 79.31 172 ASN A CA 1
ATOM 1386 C C . ASN A 1 172 ? 26.062 -21.449 -38.066 1.00 79.31 172 ASN A C 1
ATOM 1388 O O . ASN A 1 172 ? 24.976 -21.065 -37.634 1.00 79.31 172 ASN A O 1
ATOM 1392 N N . GLU A 1 173 ? 26.635 -22.581 -37.651 1.00 83.06 173 GLU A N 1
ATOM 1393 C CA . GLU A 1 173 ? 26.081 -23.432 -36.588 1.00 83.06 173 GLU A CA 1
ATOM 1394 C C . GLU A 1 173 ? 26.029 -22.671 -35.251 1.00 83.06 173 GLU A C 1
ATOM 1396 O O . GLU A 1 173 ? 24.978 -22.588 -34.616 1.00 83.06 173 GLU A O 1
ATOM 1401 N N . ALA A 1 174 ? 27.124 -22.003 -34.871 1.00 80.75 174 ALA A N 1
ATOM 1402 C CA . ALA A 1 174 ? 27.190 -21.211 -33.643 1.00 80.75 174 ALA A CA 1
ATOM 1403 C C . ALA A 1 174 ? 26.207 -20.025 -33.656 1.00 80.75 174 ALA A C 1
ATOM 1405 O O . ALA A 1 174 ? 25.572 -19.716 -32.644 1.00 80.75 174 ALA A O 1
ATOM 1406 N N . LEU A 1 175 ? 26.044 -19.367 -34.808 1.00 80.69 175 LEU A N 1
ATOM 1407 C CA . LEU A 1 175 ? 25.054 -18.306 -34.987 1.00 80.69 175 LEU A CA 1
ATOM 1408 C C . LEU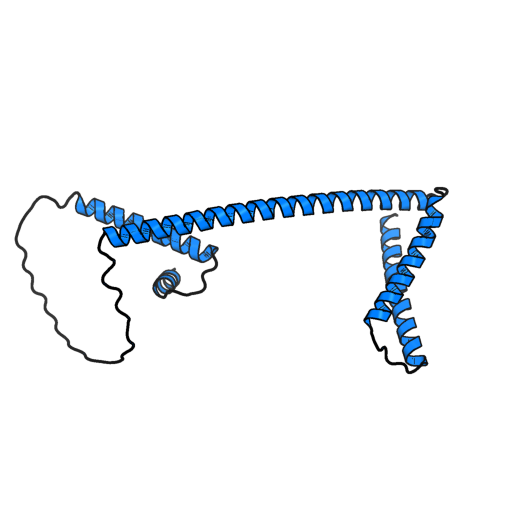 A 1 175 ? 23.623 -18.846 -34.907 1.00 80.69 175 LEU A C 1
ATOM 1410 O O . LEU A 1 175 ? 22.765 -18.182 -34.324 1.00 80.69 175 LEU A O 1
ATOM 1414 N N . ARG A 1 176 ? 23.362 -20.045 -35.443 1.00 78.12 176 ARG A N 1
ATOM 1415 C CA . ARG A 1 176 ? 22.059 -20.716 -35.350 1.00 78.12 176 ARG A CA 1
ATOM 1416 C C . ARG A 1 176 ? 21.704 -21.021 -33.897 1.00 78.12 176 ARG A C 1
ATOM 1418 O O . ARG A 1 176 ? 20.616 -20.654 -33.460 1.00 78.12 176 ARG A O 1
ATOM 1425 N N . GLU A 1 177 ? 22.622 -21.610 -33.136 1.00 81.06 177 GLU A N 1
ATOM 1426 C CA . GLU A 1 177 ? 22.419 -21.913 -31.713 1.00 81.06 177 GLU A CA 1
ATOM 1427 C C . GLU A 1 177 ? 22.179 -20.647 -30.878 1.00 81.06 177 GLU A C 1
ATOM 1429 O O . GLU A 1 177 ? 21.255 -20.596 -30.063 1.00 81.06 177 GLU A O 1
ATOM 1434 N N . LEU A 1 178 ? 22.959 -19.589 -31.119 1.00 81.62 178 LEU A N 1
ATOM 1435 C CA . LEU A 1 178 ? 22.806 -18.314 -30.418 1.00 81.62 178 LEU A CA 1
ATOM 1436 C C . LEU A 1 178 ? 21.454 -17.652 -30.722 1.00 81.62 178 LEU A C 1
ATOM 1438 O O . LEU A 1 178 ? 20.791 -17.133 -29.819 1.00 81.62 178 LEU A O 1
ATOM 1442 N N . LEU A 1 179 ? 21.019 -17.704 -31.982 1.00 77.25 179 LEU A N 1
ATOM 1443 C CA . LEU A 1 179 ? 19.733 -17.162 -32.403 1.00 77.25 179 LEU A CA 1
ATOM 1444 C C . LEU A 1 179 ? 18.569 -17.944 -31.782 1.00 77.25 179 LEU A C 1
ATOM 1446 O O . LEU A 1 179 ? 17.631 -17.331 -31.276 1.00 77.25 179 LEU A O 1
ATOM 1450 N N . VAL A 1 180 ? 18.648 -19.278 -31.757 1.00 77.44 180 VAL A N 1
ATOM 1451 C CA . VAL A 1 180 ? 17.660 -20.138 -31.086 1.00 77.44 180 VAL A CA 1
ATOM 1452 C C . VAL A 1 180 ? 17.602 -19.823 -29.587 1.00 77.44 180 VAL A C 1
ATOM 1454 O O . VAL A 1 180 ? 16.512 -19.617 -29.053 1.00 77.44 180 VAL A O 1
ATOM 1457 N N . GLY A 1 181 ? 18.747 -19.673 -28.915 1.00 74.44 181 GLY A N 1
ATOM 1458 C CA . GLY A 1 181 ? 18.801 -19.282 -27.502 1.00 74.44 181 GLY A CA 1
ATOM 1459 C C . GLY A 1 181 ? 18.131 -17.929 -27.227 1.00 74.44 181 GLY A C 1
ATOM 1460 O O . GLY A 1 181 ? 17.333 -17.800 -26.294 1.00 74.44 181 GLY A O 1
ATOM 1461 N N . MET A 1 182 ? 18.376 -16.931 -28.080 1.00 74.75 182 MET A N 1
ATOM 1462 C CA . MET A 1 182 ? 17.722 -15.620 -27.987 1.00 74.75 182 MET A CA 1
ATOM 1463 C C . MET A 1 182 ? 16.214 -15.682 -28.259 1.00 74.75 182 MET A C 1
ATOM 1465 O O . MET A 1 182 ? 15.451 -14.971 -27.612 1.00 74.75 182 MET A O 1
ATOM 1469 N N . ILE A 1 183 ? 15.772 -16.524 -29.192 1.00 72.44 183 ILE A N 1
ATOM 1470 C CA . ILE A 1 183 ? 14.359 -16.728 -29.547 1.00 72.44 183 ILE A CA 1
ATOM 1471 C C . ILE A 1 183 ? 13.599 -17.395 -28.388 1.00 72.44 183 ILE A C 1
ATOM 1473 O O . ILE A 1 183 ? 12.515 -16.936 -28.017 1.00 72.44 183 ILE A O 1
ATOM 1477 N N . VAL A 1 184 ? 14.187 -18.423 -27.768 1.00 71.38 184 VAL A N 1
ATOM 1478 C CA . VAL A 1 184 ? 13.603 -19.136 -26.620 1.00 71.38 184 VAL A CA 1
ATOM 1479 C C . VAL A 1 184 ? 13.521 -18.230 -25.388 1.00 71.38 184 VAL A C 1
ATOM 1481 O O . VAL A 1 184 ? 12.492 -18.199 -24.718 1.00 71.38 184 VAL A O 1
ATOM 1484 N N . HIS A 1 185 ? 14.568 -17.456 -25.085 1.00 70.44 185 HIS A N 1
ATOM 1485 C CA . HIS A 1 185 ? 14.567 -16.547 -23.927 1.00 70.44 185 HIS A CA 1
ATOM 1486 C C . HIS A 1 185 ? 13.835 -15.221 -24.182 1.00 70.44 185 HIS A C 1
ATOM 1488 O O . HIS A 1 185 ? 13.363 -14.587 -23.240 1.00 70.44 185 HIS A O 1
ATOM 1494 N N . GLY A 1 186 ? 13.707 -14.809 -25.444 1.00 67.88 186 GLY A N 1
ATOM 1495 C CA . GLY A 1 186 ? 13.034 -13.579 -25.861 1.00 67.88 186 GLY A CA 1
ATOM 1496 C C . GLY A 1 186 ? 11.517 -13.699 -26.021 1.00 67.88 186 GLY A C 1
ATOM 1497 O O . GLY A 1 186 ? 10.862 -12.684 -26.252 1.00 67.88 186 GLY A O 1
ATOM 1498 N N . GLY A 1 187 ? 10.948 -14.904 -25.893 1.00 64.88 187 GLY A N 1
ATOM 1499 C CA . GLY A 1 187 ? 9.503 -15.129 -25.997 1.00 64.88 187 GLY A CA 1
ATOM 1500 C C . GLY A 1 187 ? 8.985 -15.036 -27.433 1.00 64.88 187 GLY A C 1
ATOM 1501 O O . GLY A 1 187 ? 8.089 -14.248 -27.732 1.00 64.88 187 GLY A O 1
ATOM 1502 N N . TYR A 1 188 ? 9.571 -15.818 -28.339 1.00 71.50 188 TYR A N 1
ATOM 1503 C CA . TYR A 1 188 ? 9.169 -15.848 -29.742 1.00 71.50 188 TYR A CA 1
ATOM 1504 C C . TYR A 1 188 ? 7.743 -16.383 -29.962 1.00 71.50 188 TYR A C 1
ATOM 1506 O O . TYR A 1 188 ? 7.344 -17.393 -29.391 1.00 71.50 188 TYR A O 1
ATOM 1514 N N . LEU A 1 189 ? 6.981 -15.703 -30.827 1.00 58.97 189 LEU A N 1
ATOM 1515 C CA . LEU A 1 189 ? 5.549 -15.937 -31.076 1.00 58.97 189 LEU A CA 1
ATOM 1516 C C . LEU A 1 189 ? 5.255 -16.679 -32.403 1.00 58.97 189 LEU A C 1
ATOM 1518 O O . LEU A 1 189 ? 4.133 -16.603 -32.896 1.00 58.97 189 LEU A O 1
ATOM 1522 N N . GLY A 1 190 ? 6.237 -17.373 -32.999 1.00 60.91 190 GLY A N 1
ATOM 1523 C CA . GLY A 1 190 ? 6.010 -18.257 -34.161 1.00 60.91 190 GLY A CA 1
ATOM 1524 C C . GLY A 1 190 ? 5.710 -17.527 -35.478 1.00 60.91 190 GLY A C 1
ATOM 1525 O O . GLY A 1 190 ? 4.727 -17.812 -36.157 1.00 60.91 190 GLY A O 1
ATOM 1526 N N . THR A 1 191 ? 6.511 -16.518 -35.834 1.00 58.50 191 THR A N 1
ATOM 1527 C CA . THR A 1 191 ? 6.264 -15.659 -37.011 1.00 58.50 191 THR A CA 1
ATOM 1528 C C . THR A 1 191 ? 7.021 -16.071 -38.282 1.00 58.50 191 THR A C 1
ATOM 1530 O O . THR A 1 191 ? 6.815 -15.462 -39.333 1.00 58.50 191 THR A O 1
ATOM 1533 N N . ASN A 1 192 ? 7.890 -17.085 -38.229 1.00 68.31 192 ASN A N 1
ATOM 1534 C CA . ASN A 1 192 ? 8.781 -17.478 -39.318 1.00 68.31 192 ASN A CA 1
ATOM 1535 C C . ASN A 1 192 ? 8.980 -18.998 -39.349 1.00 68.31 192 ASN A C 1
ATOM 1537 O O . ASN A 1 192 ? 9.606 -19.582 -38.467 1.00 68.31 192 ASN A O 1
ATOM 1541 N N . LYS A 1 193 ? 8.533 -19.595 -40.458 1.00 65.88 193 LYS A N 1
ATOM 1542 C CA . LYS A 1 193 ? 8.534 -21.040 -40.703 1.00 65.88 193 LYS A CA 1
ATOM 1543 C C . LYS A 1 193 ? 9.922 -21.682 -40.640 1.00 65.88 193 LYS A C 1
ATOM 1545 O O . LYS A 1 193 ? 10.015 -22.842 -40.280 1.00 65.88 193 LYS A O 1
ATOM 1550 N N . VAL A 1 194 ? 10.981 -20.934 -40.962 1.00 66.50 194 VAL A N 1
ATOM 1551 C CA . VAL A 1 194 ? 12.365 -21.443 -40.910 1.00 66.50 194 VAL A CA 1
ATOM 1552 C C . VAL A 1 194 ? 12.826 -21.642 -39.463 1.00 66.50 194 VAL A C 1
ATOM 1554 O O . VAL A 1 194 ? 13.514 -22.608 -39.161 1.00 66.50 194 VAL A O 1
ATOM 1557 N N . PHE A 1 195 ? 12.423 -20.753 -38.549 1.00 64.62 195 PHE A N 1
ATOM 1558 C CA . PHE A 1 195 ? 12.749 -20.900 -37.128 1.00 64.62 195 PHE A CA 1
ATOM 1559 C C . PHE A 1 195 ? 11.886 -21.965 -36.458 1.00 64.62 195 PHE A C 1
ATOM 1561 O O . PHE A 1 195 ? 12.380 -22.668 -35.585 1.00 64.62 195 PHE A O 1
ATOM 1568 N N . ASP A 1 196 ? 10.637 -22.120 -36.899 1.00 67.38 196 ASP A N 1
ATOM 1569 C CA . ASP A 1 196 ? 9.769 -23.203 -36.431 1.00 67.38 196 ASP A CA 1
ATOM 1570 C C . ASP A 1 196 ? 10.313 -24.581 -36.856 1.00 67.38 196 ASP A C 1
ATOM 1572 O O . ASP A 1 196 ? 10.284 -25.518 -36.065 1.00 67.38 196 ASP A O 1
ATOM 1576 N N . GLU A 1 197 ? 10.871 -24.700 -38.067 1.00 70.88 197 GLU A N 1
ATOM 1577 C CA . GLU A 1 197 ? 11.541 -25.919 -38.549 1.00 70.88 197 GLU A CA 1
ATOM 1578 C C . GLU A 1 197 ? 12.819 -26.212 -37.741 1.00 70.88 197 GLU A C 1
ATOM 1580 O O . GLU A 1 197 ? 13.037 -27.336 -37.305 1.00 70.88 197 GLU A O 1
ATOM 1585 N N . TRP A 1 198 ? 13.611 -25.185 -37.411 1.00 66.94 198 TRP A N 1
ATOM 1586 C CA . TRP A 1 198 ? 14.799 -25.345 -36.561 1.00 66.94 198 TRP A CA 1
ATOM 1587 C C . TRP A 1 198 ? 14.494 -25.669 -35.097 1.00 66.94 198 TRP A C 1
ATOM 1589 O O . TRP A 1 198 ? 15.306 -26.320 -34.450 1.00 66.94 198 TRP A O 1
ATOM 1599 N N . LEU A 1 199 ? 13.362 -2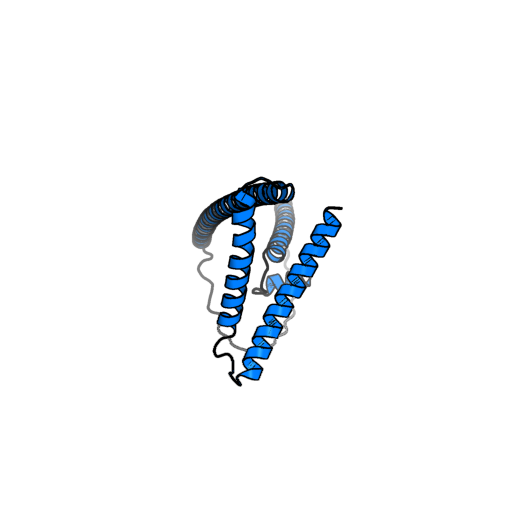5.204 -34.570 1.00 64.06 199 LEU A N 1
ATOM 1600 C CA . LEU A 1 199 ? 12.880 -25.573 -33.237 1.00 64.06 199 LEU A CA 1
ATOM 1601 C C . LEU A 1 199 ? 12.239 -26.969 -33.220 1.00 64.06 199 LEU A C 1
ATOM 1603 O O . LEU A 1 199 ? 12.173 -27.573 -32.157 1.00 64.06 199 LEU A O 1
ATOM 1607 N N . GLY A 1 200 ? 11.748 -27.461 -34.363 1.00 61.97 200 GLY A N 1
ATOM 1608 C CA . GLY A 1 200 ? 11.180 -28.805 -34.507 1.00 61.97 200 GLY A CA 1
ATOM 1609 C C . GLY A 1 200 ? 12.224 -29.918 -34.649 1.00 61.97 200 GLY A C 1
ATOM 1610 O O . GLY A 1 200 ? 11.924 -31.060 -34.311 1.00 61.97 200 GLY A O 1
ATOM 1611 N N . ASP A 1 201 ? 13.431 -29.581 -35.113 1.00 58.50 201 ASP A N 1
ATOM 1612 C CA . ASP A 1 201 ? 14.585 -30.491 -35.224 1.00 58.50 201 ASP A CA 1
ATOM 1613 C C . ASP A 1 201 ? 15.387 -30.649 -33.909 1.00 58.50 201 ASP A C 1
ATOM 1615 O O . ASP A 1 201 ? 16.387 -31.372 -33.885 1.00 58.50 201 ASP A O 1
ATOM 1619 N N . LEU A 1 202 ? 14.975 -29.968 -32.831 1.00 53.19 202 LEU A N 1
ATOM 1620 C CA . LEU A 1 202 ? 15.605 -29.975 -31.500 1.00 53.19 202 LEU A CA 1
ATOM 1621 C C . LEU A 1 202 ? 14.861 -30.911 -30.534 1.00 53.19 202 LEU A C 1
ATOM 1623 O O . LEU A 1 202 ? 15.547 -31.652 -29.793 1.00 53.19 202 LEU A O 1
#

Secondary structure (DSSP, 8-state):
-HHHHHHHHHHHHHHHHHHHHHHHHHHHHHHTPPPS-HHHHHHHHHHHHHHHHHHHHHHHTT--SHHHHHHHHHHHHHHHHHHHHHHHHHHHHHHHHHHHHHHHHHHHHHHHHHHHHHHHHHHTTTTS---------------------------S-HHHHHHHHHHHHHHHHHHHHHHHHHHHHHT-----HHHHHHHH--

Organism: Lachancea thermotolerans (strain ATCC 56472 / CBS 6340 / NRRL Y-8284) (NCBI:txid559295)

Foldseek 3Di:
DVVVVVVVVVVVVVVVLVVLVVVVVVVCVVVVHDPPDPVVSVVVSVVVVVVVVVVVVVVLVVVPDPVSVVVVVVVVVVVVVVVVVVVVVVVVVVVVVVVVVVVVVVVVVVVVVVVVVVVVCVVVVVPPDDDPPDDDDDDDDDDDDDDDDDDDDDDDDPPPVVVVVVVVVVVVVVVLVVVLVCCVVVPPDPPDPVSVVVVVVD

pLDDT: mean 76.15, std 19.0, range [30.48, 97.25]

InterPro domains:
  IPR048744 Inner kinetochore subunit MCM16 [PF20993] (4-188)

Sequence (202 aa):
MESRLQELEERHVSVYRELLTALDELYLLRKGIQPEDETLLVVRRKLQSSLTMTAPMMSAMNGKTALDKRLTRLMKENHELDAEVAAHQDEKLRLLRELSDERMRYKELVNNARELTERQAHAQGIGEQRMPRGRQDANKSTDSDLYDSSEQGDSTEAGSEQRDKAQIERENEALRELLVGMIVHGGYLGTNKVFDEWLGDL